Protein AF-0000000084673443 (afdb_homodimer)

InterPro domains:
  IPR001129 Membrane-associated, eicosanoid/glutathione metabolism (MAPEG) protein [PF01124] (4-128)
  IPR023352 Membrane associated eicosanoid/glutathione metabolism-like domain superfamily [G3DSA:1.20.120.550] (2-129)
  IPR023352 Membrane associated eicosanoid/glutathione metabolism-like domain superfamily [SSF161084] (4-125)

Secondary structure (DSSP, 8-state):
--HHHHHHHHHHHHHHHTHHHHHHHHHHHTTS---TTSHHHHHTT--HHHHHHHHHHHHHHHHHHHHHHHHHHHHHTT--SHHHHHHHHHHHHHHHHHHHHHHTT-HHHHHHHHHHHHHHHHHHHHHHHH-/--HHHHHHHHHHHHHHHTHHHHHHHHHHHTTS---TTSHHHHHTT--HHHHHHHHHHHHHHHHHHHHHHHHHHHHHTT--SHHHHHHHHHHHHHHHHHHHHHHTT-HHHHHHHHHHHHHHHHHHHHHHHH-

Sequence (262 aa):
MTLPLWCLFFSAVLIFLAKIPVAKAMATEGGGRYDNHHPRAQQARLTGFGARALAAHQNSFEAFPLFAAGVLVAHVTQSQGVLVDAAAVLFVIARVLYLLLYWTDLAWQRSLVWVVGLLCSLLLMLSPALAMTLPLWCLFFSAVLIFLAKIPVAKAMATEGGGRYDNHHPRAQQARLTGFGARALAAHQNSFEAFPLFAAGVLVAHVTQSQGVLVDAAAVLFVIARVLYLLLYWTDLAWQRSLVWVVGLLCSLLLMLSPALA

pLDDT: mean 97.46, std 2.35, range [79.19, 98.94]

Solvent-accessible surface area (backbone atoms only — not comparable to full-atom values): 13158 Å² total; per-residue (Å²): 131,56,68,42,56,50,38,51,53,50,49,57,52,46,40,59,58,39,40,50,59,27,54,53,35,39,17,58,75,50,75,70,38,66,52,81,90,45,49,66,66,52,57,71,66,44,54,73,60,29,35,34,25,42,51,44,27,54,47,39,65,64,50,43,53,53,37,49,48,6,50,50,45,16,57,77,65,67,39,76,55,68,67,50,43,49,32,32,51,47,27,47,52,25,51,54,50,28,46,53,25,40,58,69,65,36,40,69,65,25,52,50,31,50,49,52,29,51,51,25,21,51,48,27,48,43,33,54,66,72,104,107,54,67,42,56,50,37,49,49,50,49,59,52,45,36,59,59,39,40,50,61,26,52,53,34,40,17,57,73,51,76,69,37,67,54,67,81,46,50,65,64,52,56,71,66,42,54,74,61,28,35,34,24,40,50,46,27,55,47,39,64,64,49,42,54,53,38,46,50,6,49,50,44,16,55,76,63,65,39,76,54,68,67,48,42,50,31,34,51,48,26,47,53,25,51,55,50,29,45,54,25,39,58,68,67,39,63,71,65,25,53,52,31,48,50,51,28,52,50,25,21,50,48,27,53,43,31,59,79,74,102

Organism: Aquipseudomonas alcaligenes (strain ATCC 14909 / DSM 50342 / CCUG 1425 / JCM 20561 / NBRC 14159 / NCIMB 9945 / NCTC 10367 / 1577) (NCBI:txid1215092)

Foldseek 3Di:
DDLLVVLLVVLVVVLVVLCVVLQVQLCVQVVNDQDPVCNVVSLVPGDDLNVLSVVLSVVSVVLNVLQVLLSVLCVVLVQDDDLLNVLSVLLSVLSVVLSVCSNVVVPPVNVVSVVSNNVSSVCSNCSSVVD/DDLLVVLLVVLVVVLVVLCVVLQVQLCVQVVNDQDPVCNPVSLVPGDDLNVLSVVLSVVSVVLNVLQVLLSVLCVVLVQDDDLLNVLSVLLSVLSVVLSVCSNVVVPPVNVVSVVSNNVSSVCSNCSSVVD

Structure (mmCIF, N/CA/C/O backbone):
data_AF-0000000084673443-model_v1
#
loop_
_entity.id
_entity.type
_entity.pdbx_description
1 polymer 'MAPEG family protein'
#
loop_
_atom_site.group_PDB
_atom_site.id
_atom_site.type_symbol
_atom_site.label_atom_id
_atom_site.label_alt_id
_atom_site.label_comp_id
_atom_site.label_asym_id
_atom_site.label_entity_id
_atom_site.label_seq_id
_atom_site.pdbx_PDB_ins_code
_atom_site.Cartn_x
_atom_site.Cartn_y
_atom_site.Cartn_z
_atom_site.occupancy
_atom_site.B_iso_or_equiv
_atom_site.auth_seq_id
_atom_site.auth_comp_id
_atom_site.auth_asym_id
_atom_site.auth_atom_id
_atom_site.pdbx_PDB_model_num
ATOM 1 N N . MET A 1 1 ? -15.547 6.652 19.75 1 95 1 MET A N 1
ATOM 2 C CA . MET A 1 1 ? -14.773 6.676 18.516 1 95 1 MET A CA 1
ATOM 3 C C . MET A 1 1 ? -15.672 7.012 17.328 1 95 1 MET A C 1
ATOM 5 O O . MET A 1 1 ? -16.797 6.535 17.25 1 95 1 MET A O 1
ATOM 9 N N . THR A 1 2 ? -15.141 7.844 16.422 1 97.38 2 THR A N 1
ATOM 10 C CA . THR A 1 2 ? -15.898 8.195 15.219 1 97.38 2 THR A CA 1
ATOM 11 C C . THR A 1 2 ? -16.016 6.992 14.289 1 97.38 2 THR A C 1
ATOM 13 O O . THR A 1 2 ? -15.281 6.016 14.422 1 97.38 2 THR A O 1
ATOM 16 N N . LEU A 1 3 ? -16.953 7.027 13.383 1 98.38 3 LEU A N 1
ATOM 17 C CA . LEU A 1 3 ? -17.203 5.93 12.461 1 98.38 3 LEU A CA 1
ATOM 18 C C . LEU A 1 3 ? -15.945 5.609 11.641 1 98.38 3 LEU A C 1
ATOM 20 O O . LEU A 1 3 ? -15.555 4.445 11.531 1 98.38 3 LEU A O 1
ATOM 24 N N . PRO A 1 4 ? -15.258 6.574 11.07 1 98.81 4 PRO A N 1
ATOM 25 C CA . PRO A 1 4 ? -14.047 6.25 10.32 1 98.81 4 PRO A CA 1
ATOM 26 C C . PRO A 1 4 ? -12.984 5.566 11.172 1 98.81 4 PRO A C 1
ATOM 28 O O . PRO A 1 4 ? -12.281 4.672 10.695 1 98.81 4 PRO A O 1
ATOM 31 N N . LEU A 1 5 ? -12.875 5.91 12.406 1 98.69 5 LEU A N 1
ATOM 32 C CA . LEU A 1 5 ? -11.898 5.281 13.281 1 98.69 5 LEU A CA 1
ATOM 33 C C . LEU A 1 5 ? -12.289 3.838 13.586 1 98.69 5 LEU A C 1
ATOM 35 O O . LEU A 1 5 ? -11.422 2.967 13.703 1 98.69 5 LEU A O 1
ATOM 39 N N . TRP A 1 6 ? -13.539 3.582 13.773 1 98.75 6 TRP A N 1
ATOM 40 C CA . TRP A 1 6 ? -13.992 2.201 13.891 1 98.75 6 TRP A CA 1
ATOM 41 C C . TRP A 1 6 ? -13.656 1.407 12.633 1 98.75 6 TRP A C 1
ATOM 43 O O . TRP A 1 6 ? -13.227 0.254 12.711 1 98.75 6 TRP A O 1
ATOM 53 N N . CYS A 1 7 ? -13.875 1.977 11.453 1 98.94 7 CYS A N 1
ATOM 54 C CA . CYS A 1 7 ? -13.555 1.317 10.188 1 98.94 7 CYS A CA 1
ATOM 55 C C . CYS A 1 7 ? -12.062 1.018 10.094 1 98.94 7 CYS A C 1
ATOM 57 O O . CYS A 1 7 ? -11.664 -0.02 9.562 1 98.94 7 CYS A O 1
ATOM 59 N N . LEU A 1 8 ? -11.289 1.955 10.57 1 98.88 8 LEU A N 1
ATOM 60 C CA . LEU A 1 8 ? -9.852 1.732 10.633 1 98.88 8 LEU A CA 1
ATOM 61 C C . LEU A 1 8 ? -9.523 0.51 11.484 1 98.88 8 LEU A C 1
ATOM 63 O O . LEU A 1 8 ? -8.734 -0.346 11.07 1 98.88 8 LEU A O 1
ATOM 67 N N . PHE A 1 9 ? -10.156 0.414 12.664 1 98.81 9 PHE A N 1
ATOM 68 C CA . PHE A 1 9 ? -9.969 -0.716 13.562 1 98.81 9 PHE A CA 1
ATOM 69 C C . PHE A 1 9 ? -10.367 -2.021 12.891 1 98.81 9 PHE A C 1
ATOM 71 O O . PHE A 1 9 ? -9.609 -2.99 12.891 1 98.81 9 PHE A O 1
ATOM 78 N N . PHE A 1 10 ? -11.469 -2.078 12.266 1 98.69 10 PHE A N 1
ATOM 79 C CA . PHE A 1 10 ? -11.969 -3.299 11.648 1 98.69 10 PHE A CA 1
ATOM 80 C C . PHE A 1 10 ? -11.117 -3.689 10.445 1 98.69 10 PHE A C 1
ATOM 82 O O . PHE A 1 10 ? -10.93 -4.875 10.172 1 98.69 10 PHE A O 1
ATOM 89 N N . SER A 1 11 ? -10.672 -2.723 9.711 1 98.81 11 SER A N 1
ATOM 90 C CA . SER A 1 11 ? -9.789 -3.018 8.586 1 98.81 11 SER A CA 1
ATOM 91 C C . SER A 1 11 ? -8.5 -3.688 9.062 1 98.81 11 SER A C 1
ATOM 93 O O . SER A 1 11 ? -7.977 -4.578 8.391 1 98.81 11 SER A O 1
ATOM 95 N N . ALA A 1 12 ? -7.977 -3.262 10.219 1 98.75 12 ALA A N 1
ATOM 96 C CA . ALA A 1 12 ? -6.801 -3.91 10.797 1 98.75 12 ALA A CA 1
ATOM 97 C C . ALA A 1 12 ? -7.105 -5.359 11.172 1 98.75 12 ALA A C 1
ATOM 99 O O . ALA A 1 12 ? -6.312 -6.258 10.883 1 98.75 12 ALA A O 1
ATOM 100 N N . VAL A 1 13 ? -8.227 -5.562 11.789 1 98.75 13 VAL A N 1
ATOM 101 C CA . VAL A 1 13 ? -8.648 -6.902 12.188 1 98.75 13 VAL A CA 1
ATOM 102 C C . VAL A 1 13 ? -8.781 -7.789 10.953 1 98.75 13 VAL A C 1
ATOM 104 O O . VAL A 1 13 ? -8.398 -8.961 10.977 1 98.75 13 VAL A O 1
ATOM 107 N N . LEU A 1 14 ? -9.297 -7.215 9.852 1 98.62 14 LEU A N 1
ATOM 108 C CA . LEU A 1 14 ? -9.531 -7.953 8.609 1 98.62 14 LEU A CA 1
ATOM 109 C C . LEU A 1 14 ? -8.227 -8.508 8.055 1 98.62 14 LEU A C 1
ATOM 111 O O . LEU A 1 14 ? -8.211 -9.578 7.438 1 98.62 14 LEU A O 1
ATOM 115 N N . ILE A 1 15 ? -7.078 -7.785 8.227 1 98.5 15 ILE A N 1
ATOM 116 C CA . ILE A 1 15 ? -5.781 -8.281 7.77 1 98.5 15 ILE A CA 1
ATOM 117 C C . ILE A 1 15 ? -5.504 -9.648 8.391 1 98.5 15 ILE A C 1
ATOM 119 O O . ILE A 1 15 ? -5.098 -10.578 7.695 1 98.5 15 ILE A O 1
ATOM 123 N N . PHE A 1 16 ? -5.801 -9.781 9.672 1 98.06 16 PHE A N 1
ATOM 124 C CA . PHE A 1 16 ? -5.469 -11.008 10.398 1 98.06 16 PHE A CA 1
ATOM 125 C C . PHE A 1 16 ? -6.512 -12.086 10.141 1 98.06 16 PHE A C 1
ATOM 127 O O . PHE A 1 16 ? -6.191 -13.273 10.133 1 98.06 16 PHE A O 1
ATOM 134 N N . LEU A 1 17 ? -7.785 -11.688 9.914 1 98.31 17 LEU A N 1
ATOM 135 C CA . LEU A 1 17 ? -8.789 -12.664 9.492 1 98.31 17 LEU A CA 1
ATOM 136 C C . LEU A 1 17 ? -8.43 -13.258 8.133 1 98.31 17 LEU A C 1
ATOM 138 O O . LEU A 1 17 ? -8.68 -14.445 7.887 1 98.31 17 LEU A O 1
ATOM 142 N N . ALA A 1 18 ? -7.871 -12.438 7.266 1 98.62 18 ALA A N 1
ATOM 143 C CA . ALA A 1 18 ? -7.457 -12.883 5.938 1 98.62 18 ALA A CA 1
ATOM 144 C C . ALA A 1 18 ? -6.324 -13.906 6.035 1 98.62 18 ALA A C 1
ATOM 146 O O . ALA A 1 18 ? -6.043 -14.617 5.07 1 98.62 18 ALA A O 1
ATOM 147 N N . LYS A 1 19 ? -5.668 -13.977 7.18 1 98.12 19 LYS A N 1
ATOM 148 C CA . LYS A 1 19 ? -4.574 -14.922 7.395 1 98.12 19 LYS A CA 1
ATOM 149 C C . LYS A 1 19 ? -5.109 -16.328 7.672 1 98.12 19 LYS A C 1
ATOM 151 O O . LYS A 1 19 ? -4.406 -17.312 7.465 1 98.12 19 LYS A O 1
ATOM 156 N N . ILE A 1 20 ? -6.289 -16.484 8.086 1 98 20 ILE A N 1
ATOM 157 C CA . ILE A 1 20 ? -6.863 -17.75 8.523 1 98 20 ILE A CA 1
ATOM 158 C C . ILE A 1 20 ? -6.871 -18.75 7.359 1 98 20 ILE A C 1
ATOM 160 O O . ILE A 1 20 ? -6.336 -19.859 7.473 1 98 20 ILE A O 1
ATOM 164 N N . PRO A 1 21 ? -7.402 -18.375 6.16 1 98.25 21 PRO A N 1
ATOM 165 C CA . PRO A 1 21 ? -7.352 -19.328 5.055 1 98.25 21 PRO A CA 1
ATOM 166 C C . PRO A 1 21 ? -5.922 -19.672 4.637 1 98.25 21 PRO A C 1
ATOM 168 O O . PRO A 1 21 ? -5.66 -20.781 4.164 1 98.25 21 PRO A O 1
ATOM 171 N N . VAL A 1 22 ? -4.996 -18.766 4.773 1 98.19 22 VAL A N 1
ATOM 172 C CA . VAL A 1 22 ? -3.598 -19.031 4.465 1 98.19 22 VAL A CA 1
ATOM 173 C C . VAL A 1 22 ? -3.072 -20.141 5.391 1 98.19 22 VAL A C 1
ATOM 175 O O . VAL A 1 22 ? -2.451 -21.094 4.934 1 98.19 22 VAL A O 1
ATOM 178 N N . ALA A 1 23 ? -3.326 -19.969 6.668 1 97.38 23 ALA A N 1
ATOM 179 C CA . ALA A 1 23 ? -2.871 -20.953 7.656 1 97.38 23 ALA A CA 1
ATOM 180 C C . ALA A 1 23 ? -3.469 -22.328 7.379 1 97.38 23 ALA A C 1
ATOM 182 O O . ALA A 1 23 ? -2.777 -23.344 7.488 1 97.38 23 ALA A O 1
ATOM 183 N N . LYS A 1 24 ? -4.688 -22.375 7.051 1 97.31 24 LYS A N 1
ATOM 184 C CA . LYS A 1 24 ? -5.336 -23.641 6.723 1 97.31 24 LYS A CA 1
ATOM 185 C C . LYS A 1 24 ? -4.699 -24.281 5.492 1 97.31 24 LYS A C 1
ATOM 187 O O . LYS A 1 24 ? -4.469 -25.484 5.465 1 97.31 24 LYS A O 1
ATOM 192 N N . ALA A 1 25 ? -4.441 -23.453 4.488 1 97.56 25 ALA A N 1
ATOM 193 C CA . ALA A 1 25 ? -3.797 -23.938 3.275 1 97.56 25 ALA A CA 1
ATOM 194 C C . ALA A 1 25 ? -2.393 -24.453 3.57 1 97.56 25 ALA A C 1
ATOM 196 O O . ALA A 1 25 ? -1.952 -25.453 2.984 1 97.56 25 ALA A O 1
ATOM 197 N N . MET A 1 26 ? -1.686 -23.766 4.449 1 97.19 26 MET A N 1
ATOM 198 C CA . MET A 1 26 ? -0.35 -24.203 4.848 1 97.19 26 MET A CA 1
ATOM 199 C C . MET A 1 26 ? -0.405 -25.578 5.531 1 97.19 26 MET A C 1
ATOM 201 O O . MET A 1 26 ? 0.406 -26.453 5.234 1 97.19 26 MET A O 1
ATOM 205 N N . ALA A 1 27 ? -1.299 -25.719 6.414 1 96.62 27 ALA A N 1
ATOM 206 C CA . ALA A 1 27 ? -1.458 -27.016 7.086 1 96.62 27 ALA A CA 1
ATOM 207 C C . ALA A 1 27 ? -1.757 -28.125 6.082 1 96.62 27 ALA A C 1
ATOM 209 O O . ALA A 1 27 ? -1.198 -29.219 6.176 1 96.62 27 ALA A O 1
ATOM 210 N N . THR A 1 28 ? -2.637 -27.859 5.164 1 95.94 28 THR A N 1
ATOM 211 C CA . THR A 1 28 ? -2.984 -28.844 4.141 1 95.94 28 THR A CA 1
ATOM 212 C C . THR A 1 28 ? -1.772 -29.172 3.275 1 95.94 28 THR A C 1
ATOM 214 O O . THR A 1 28 ? -1.501 -30.344 3.004 1 95.94 28 THR A O 1
ATOM 217 N N . GLU A 1 29 ? -1.023 -28.156 2.812 1 94.5 29 GLU A N 1
ATOM 218 C CA . GLU A 1 29 ? 0.177 -28.328 2 1 94.5 29 GLU A CA 1
ATOM 219 C C . GLU A 1 29 ? 1.223 -29.156 2.73 1 94.5 29 GLU A C 1
ATOM 221 O O . GLU A 1 29 ? 1.925 -29.969 2.111 1 94.5 29 GLU A O 1
ATOM 226 N N . GLY A 1 30 ? 1.352 -29.047 4.02 1 93.25 30 GLY A N 1
ATOM 227 C CA . GLY A 1 30 ? 2.336 -29.75 4.824 1 93.25 30 GLY A CA 1
ATOM 228 C C . GLY A 1 30 ? 1.864 -31.125 5.281 1 93.25 30 GLY A C 1
ATOM 229 O O . GLY A 1 30 ? 2.455 -31.719 6.184 1 93.25 30 GLY A O 1
ATOM 230 N N . GLY A 1 31 ? 0.815 -31.594 4.738 1 94.12 31 GLY A N 1
ATOM 231 C CA . GLY A 1 31 ? 0.311 -32.875 5.16 1 94.12 31 GLY A CA 1
ATOM 232 C C . GLY A 1 31 ? -0.311 -32.875 6.543 1 94.12 31 GLY A C 1
ATOM 233 O O . GLY A 1 31 ? -0.124 -33.812 7.324 1 94.12 31 GLY A O 1
ATOM 234 N N . GLY A 1 32 ? -0.908 -31.719 6.746 1 91.5 32 GLY A N 1
ATOM 235 C CA . GLY A 1 32 ? -1.567 -31.594 8.031 1 91.5 32 GLY A CA 1
ATOM 236 C C . GLY A 1 32 ? -0.724 -30.859 9.062 1 91.5 32 GLY A C 1
ATOM 237 O O . GLY A 1 32 ? -1.121 -30.734 10.227 1 91.5 32 GLY A O 1
ATOM 238 N N . ARG A 1 33 ? 0.563 -30.516 8.641 1 92.38 33 ARG A N 1
ATOM 239 C CA . ARG A 1 33 ? 1.451 -29.875 9.602 1 92.38 33 ARG A CA 1
ATOM 240 C C . ARG A 1 33 ? 1.824 -28.469 9.148 1 92.38 33 ARG A C 1
ATOM 242 O O . ARG A 1 33 ? 2.209 -28.266 7.996 1 92.38 33 ARG A O 1
ATOM 249 N N . TYR A 1 34 ? 1.573 -27.609 9.992 1 92.94 34 TYR A N 1
ATOM 250 C CA . TYR A 1 34 ? 2.117 -26.266 9.836 1 92.94 34 TYR A CA 1
ATOM 251 C C . TYR A 1 34 ? 3.592 -26.219 10.219 1 92.94 34 TYR A C 1
ATOM 253 O O . TYR A 1 34 ? 3.965 -26.609 11.328 1 92.94 34 TYR A O 1
ATOM 261 N N . ASP A 1 35 ? 4.438 -25.891 9.352 1 93.44 35 ASP A N 1
ATOM 262 C CA . ASP A 1 35 ? 5.867 -25.797 9.625 1 93.44 35 ASP A CA 1
ATOM 263 C C . ASP A 1 35 ? 6.219 -24.453 10.273 1 93.44 35 ASP A C 1
ATOM 265 O O . ASP A 1 35 ? 6.641 -23.531 9.594 1 93.44 35 ASP A O 1
ATOM 269 N N . ASN A 1 36 ? 6.141 -24.391 11.523 1 93.44 36 ASN A N 1
ATOM 270 C CA . ASN A 1 36 ? 6.363 -23.156 12.266 1 93.44 36 ASN A CA 1
ATOM 271 C C . ASN A 1 36 ? 7.828 -22.719 12.227 1 93.44 36 ASN A C 1
ATOM 273 O O . ASN A 1 36 ? 8.156 -21.578 12.547 1 93.44 36 ASN A O 1
ATOM 277 N N . HIS A 1 37 ? 8.727 -23.609 11.891 1 95.06 37 HIS A N 1
ATOM 278 C CA . HIS A 1 37 ? 10.148 -23.281 11.812 1 95.06 37 HIS A CA 1
ATOM 279 C C . HIS A 1 37 ? 10.461 -22.5 10.547 1 95.06 37 HIS A C 1
ATOM 281 O O . HIS A 1 37 ? 11.383 -21.672 10.531 1 95.06 37 HIS A O 1
ATOM 287 N N . HIS A 1 38 ? 9.727 -22.891 9.508 1 95.38 38 HIS A N 1
ATOM 288 C CA . HIS A 1 38 ? 9.977 -22.219 8.242 1 95.38 38 HIS A CA 1
ATOM 289 C C . HIS A 1 38 ? 8.68 -21.812 7.559 1 95.38 38 HIS A C 1
ATOM 291 O O . HIS A 1 38 ? 8.398 -22.234 6.438 1 95.38 38 HIS A O 1
ATOM 297 N N . PRO A 1 39 ? 7.898 -21.016 8.141 1 95.5 39 PRO A N 1
ATOM 298 C CA . PRO A 1 39 ? 6.562 -20.688 7.633 1 95.5 39 PRO A CA 1
ATOM 299 C C . PRO A 1 39 ? 6.602 -20 6.266 1 95.5 39 PRO A C 1
ATOM 301 O O . PRO A 1 39 ? 5.746 -20.266 5.418 1 95.5 39 PRO A O 1
ATOM 304 N N . ARG A 1 40 ? 7.57 -19.156 6.051 1 95.62 40 ARG A N 1
ATOM 305 C CA . ARG A 1 40 ? 7.641 -18.453 4.773 1 95.62 40 ARG A CA 1
ATOM 306 C C . ARG A 1 40 ? 7.992 -19.406 3.641 1 95.62 40 ARG A C 1
ATOM 308 O O . ARG A 1 40 ? 7.496 -19.266 2.521 1 95.62 40 ARG A O 1
ATOM 315 N N . ALA A 1 41 ? 8.906 -20.297 3.928 1 95.38 41 ALA A N 1
ATOM 316 C CA . ALA A 1 41 ? 9.219 -21.312 2.928 1 95.38 41 ALA A CA 1
ATOM 317 C C . ALA A 1 41 ? 7.984 -22.141 2.574 1 95.38 41 ALA A C 1
ATOM 319 O O . ALA A 1 41 ? 7.762 -22.469 1.406 1 95.38 41 ALA A O 1
ATOM 320 N N . GLN A 1 42 ? 7.238 -22.484 3.568 1 96.25 42 GLN A N 1
ATOM 321 C CA . GLN A 1 42 ? 6 -23.219 3.334 1 96.25 42 GLN A CA 1
ATOM 322 C C . GLN A 1 42 ? 5.008 -22.391 2.533 1 96.25 42 GLN A C 1
ATOM 324 O O . GLN A 1 42 ? 4.332 -22.906 1.641 1 96.25 42 GLN A O 1
ATOM 329 N N . GLN A 1 43 ? 4.828 -21.125 2.82 1 96.19 43 GLN A N 1
ATOM 330 C CA . GLN A 1 43 ? 3.949 -20.234 2.084 1 96.19 43 GLN A CA 1
ATOM 331 C C . GLN A 1 43 ? 4.336 -20.172 0.608 1 96.19 43 GLN A C 1
ATOM 333 O O . GLN A 1 43 ? 3.465 -20.125 -0.264 1 96.19 43 GLN A O 1
ATOM 338 N N . ALA A 1 44 ? 5.617 -20.219 0.362 1 94.81 44 ALA A N 1
ATOM 339 C CA . ALA A 1 44 ? 6.117 -20.078 -1.004 1 94.81 44 ALA A CA 1
ATOM 340 C C . ALA A 1 44 ? 5.715 -21.281 -1.856 1 94.81 44 ALA A C 1
ATOM 342 O O . ALA A 1 44 ? 5.766 -21.219 -3.088 1 94.81 44 ALA A O 1
ATOM 343 N N . ARG A 1 45 ? 5.305 -22.359 -1.251 1 95.56 45 ARG A N 1
ATOM 344 C CA . ARG A 1 45 ? 4.961 -23.578 -1.972 1 95.56 45 ARG A CA 1
ATOM 345 C C . ARG A 1 45 ? 3.459 -23.656 -2.217 1 95.56 45 ARG A C 1
ATOM 347 O O . ARG A 1 45 ? 2.982 -24.594 -2.863 1 95.56 45 ARG A O 1
ATOM 354 N N . LEU A 1 46 ? 2.709 -22.812 -1.69 1 96.88 46 LEU A N 1
ATOM 355 C CA . LEU A 1 46 ? 1.259 -22.859 -1.841 1 96.88 46 LEU A CA 1
ATOM 356 C C . LEU A 1 46 ? 0.857 -22.625 -3.295 1 96.88 46 LEU A C 1
ATOM 358 O O . LEU A 1 46 ? 1.464 -21.812 -3.99 1 96.88 46 LEU A O 1
ATOM 362 N N . THR A 1 47 ? -0.125 -23.359 -3.789 1 95.31 47 THR A N 1
ATOM 363 C CA . THR A 1 47 ? -0.693 -23.219 -5.125 1 95.31 47 THR A CA 1
ATOM 364 C C . THR A 1 47 ? -2.215 -23.141 -5.059 1 95.31 47 THR A C 1
ATOM 366 O O . THR A 1 47 ? -2.801 -23.234 -3.979 1 95.31 47 THR A O 1
ATOM 369 N N . GLY A 1 48 ? -2.811 -22.844 -6.207 1 95.69 48 GLY A N 1
ATOM 370 C CA . GLY A 1 48 ? -4.266 -22.812 -6.242 1 95.69 48 GLY A CA 1
ATOM 371 C C . GLY A 1 48 ? -4.871 -21.875 -5.215 1 95.69 48 GLY A C 1
ATOM 372 O O . GLY A 1 48 ? -4.477 -20.719 -5.121 1 95.69 48 GLY A O 1
ATOM 373 N N . PHE A 1 49 ? -5.816 -22.422 -4.391 1 97.31 49 PHE A N 1
ATOM 374 C CA . PHE A 1 49 ? -6.523 -21.641 -3.387 1 97.31 49 PHE A CA 1
ATOM 375 C C . PHE A 1 49 ? -5.547 -21.031 -2.387 1 97.31 49 PHE A C 1
ATOM 377 O O . PHE A 1 49 ? -5.695 -19.875 -1.987 1 97.31 49 PHE A O 1
ATOM 384 N N . GLY A 1 50 ? -4.559 -21.828 -1.95 1 97.94 50 GLY A N 1
ATOM 385 C CA . GLY A 1 50 ? -3.584 -21.328 -0.99 1 97.94 50 GLY A CA 1
ATOM 386 C C . GLY A 1 50 ? -2.812 -20.125 -1.488 1 97.94 50 GLY A C 1
ATOM 387 O O . GLY A 1 50 ? -2.6 -19.172 -0.743 1 97.94 50 GLY A O 1
ATOM 388 N N . ALA A 1 51 ? -2.373 -20.188 -2.717 1 97.44 51 ALA A N 1
ATOM 389 C CA . ALA A 1 51 ? -1.659 -19.062 -3.316 1 97.44 51 ALA A CA 1
ATOM 390 C C . ALA A 1 51 ? -2.547 -17.812 -3.381 1 97.44 51 ALA A C 1
ATOM 392 O O . ALA A 1 51 ? -2.086 -16.703 -3.127 1 97.44 51 ALA A O 1
ATOM 393 N N . ARG A 1 52 ? -3.789 -18.031 -3.746 1 98 52 ARG A N 1
ATOM 394 C CA . ARG A 1 52 ? -4.719 -16.906 -3.816 1 98 52 ARG A CA 1
ATOM 395 C C . ARG A 1 52 ? -4.973 -16.328 -2.434 1 98 52 ARG A C 1
ATOM 397 O O . ARG A 1 52 ? -5.051 -15.102 -2.277 1 98 52 ARG A O 1
ATOM 404 N N . ALA A 1 53 ? -5.148 -17.188 -1.476 1 98.56 53 ALA A N 1
ATOM 405 C CA . ALA A 1 53 ? -5.344 -16.734 -0.102 1 98.56 53 ALA A CA 1
ATOM 406 C C . ALA A 1 53 ? -4.152 -15.906 0.381 1 98.56 53 ALA A C 1
ATOM 408 O O . ALA A 1 53 ? -4.328 -14.867 1.016 1 98.56 53 ALA A O 1
ATOM 409 N N . LEU A 1 54 ? -2.973 -16.391 0.081 1 98.31 54 LEU A N 1
ATOM 410 C CA . LEU A 1 54 ? -1.764 -15.68 0.471 1 98.31 54 LEU A CA 1
ATOM 411 C C . LEU A 1 54 ? -1.697 -14.312 -0.208 1 98.31 54 LEU A C 1
ATOM 413 O O . LEU A 1 54 ? -1.396 -13.305 0.439 1 98.31 54 LEU A O 1
ATOM 417 N N . ALA A 1 55 ? -1.986 -14.273 -1.449 1 98 55 ALA A N 1
ATOM 418 C CA . ALA A 1 55 ? -1.973 -13.023 -2.207 1 98 55 ALA A CA 1
ATOM 419 C C . ALA A 1 55 ? -2.953 -12.016 -1.619 1 98 55 ALA A C 1
ATOM 421 O O . ALA A 1 55 ? -2.627 -10.836 -1.476 1 98 55 ALA A O 1
ATOM 422 N N . ALA A 1 56 ? -4.105 -12.477 -1.337 1 98.5 56 ALA A N 1
ATOM 423 C CA . ALA A 1 56 ? -5.129 -11.609 -0.755 1 98.5 56 ALA A CA 1
ATOM 424 C C . ALA A 1 56 ? -4.676 -11.055 0.593 1 98.5 56 ALA A C 1
ATOM 426 O O . ALA A 1 56 ? -4.875 -9.875 0.883 1 98.5 56 ALA A O 1
ATOM 427 N N . HIS A 1 57 ? -4.105 -11.883 1.389 1 98.5 57 HIS A N 1
ATOM 428 C CA . HIS A 1 57 ? -3.586 -11.469 2.686 1 98.5 57 HIS A CA 1
ATOM 429 C C . HIS A 1 57 ? -2.5 -10.406 2.529 1 98.5 57 HIS A C 1
ATOM 431 O O . HIS A 1 57 ? -2.525 -9.383 3.211 1 98.5 57 HIS A O 1
ATOM 437 N N . GLN A 1 58 ? -1.577 -10.68 1.668 1 97.69 58 GLN A N 1
ATOM 438 C CA . GLN A 1 58 ? -0.491 -9.734 1.43 1 97.69 58 GLN A CA 1
ATOM 439 C C . GLN A 1 58 ? -1.026 -8.391 0.938 1 97.69 58 GLN A C 1
ATOM 441 O O . GLN A 1 58 ? -0.544 -7.336 1.352 1 97.69 58 GLN A O 1
ATOM 446 N N . ASN A 1 59 ? -2.021 -8.453 0.073 1 98.25 59 ASN A N 1
ATOM 447 C CA . ASN A 1 59 ? -2.635 -7.227 -0.433 1 98.25 59 ASN A CA 1
ATOM 448 C C . ASN A 1 59 ? -3.266 -6.41 0.691 1 98.25 59 ASN A C 1
ATOM 450 O O . ASN A 1 59 ? -3.301 -5.18 0.626 1 98.25 59 ASN A O 1
ATOM 454 N N . SER A 1 60 ? -3.766 -7.066 1.702 1 98.62 60 SER A N 1
ATOM 455 C CA . SER A 1 60 ? -4.363 -6.367 2.834 1 98.62 60 SER A CA 1
ATOM 456 C C . SER A 1 60 ? -3.34 -5.488 3.543 1 98.62 60 SER A C 1
ATOM 458 O O . SER A 1 60 ? -3.668 -4.395 4.008 1 98.62 60 SER A O 1
ATOM 460 N N . PHE A 1 61 ? -2.105 -5.953 3.645 1 98.19 61 PHE A N 1
ATOM 461 C CA . PHE A 1 61 ? -1.048 -5.148 4.246 1 98.19 61 PHE A CA 1
ATOM 462 C C . PHE A 1 61 ? -0.694 -3.967 3.348 1 98.19 61 PHE A C 1
ATOM 464 O O . PHE A 1 61 ? -0.286 -2.91 3.836 1 98.19 61 PHE A O 1
ATOM 471 N N . GLU A 1 62 ? -0.825 -4.117 2.062 1 98.12 62 GLU A N 1
ATOM 472 C CA . GLU A 1 62 ? -0.521 -3.057 1.107 1 98.12 62 GLU A CA 1
ATOM 473 C C . GLU A 1 62 ? -1.575 -1.955 1.151 1 98.12 62 GLU A C 1
ATOM 475 O O . GLU A 1 62 ? -1.247 -0.771 1.062 1 98.12 62 GLU A O 1
ATOM 480 N N . ALA A 1 63 ? -2.803 -2.359 1.296 1 98.56 63 ALA A N 1
ATOM 481 C CA . ALA A 1 63 ? -3.932 -1.435 1.225 1 98.56 63 ALA A CA 1
ATOM 482 C C . ALA A 1 63 ? -4.082 -0.653 2.525 1 98.56 63 ALA A C 1
ATOM 484 O O . ALA A 1 63 ? -4.516 0.502 2.518 1 98.56 63 ALA A O 1
ATOM 485 N N . PHE A 1 64 ? -3.713 -1.182 3.613 1 98.81 64 PHE A N 1
ATOM 486 C CA . PHE A 1 64 ? -4.051 -0.673 4.938 1 98.81 64 PHE A CA 1
ATOM 487 C C . PHE A 1 64 ? -3.367 0.666 5.195 1 98.81 64 PHE A C 1
ATOM 489 O O . PHE A 1 64 ? -4 1.611 5.668 1 98.81 64 PHE A O 1
ATOM 496 N N . PRO A 1 65 ? -2.045 0.784 4.91 1 98.69 65 PRO A N 1
ATOM 497 C CA . PRO A 1 65 ? -1.398 2.061 5.223 1 98.69 65 PRO A CA 1
ATOM 498 C C . PRO A 1 65 ? -2.025 3.238 4.477 1 98.69 65 PRO A C 1
ATOM 500 O O . PRO A 1 65 ? -2.098 4.344 5.016 1 98.69 65 PRO A O 1
ATOM 503 N N . LEU A 1 66 ? -2.434 3.018 3.242 1 98.81 66 LEU A N 1
ATOM 504 C CA . LEU A 1 66 ? -3.084 4.086 2.49 1 98.81 66 LEU A CA 1
AT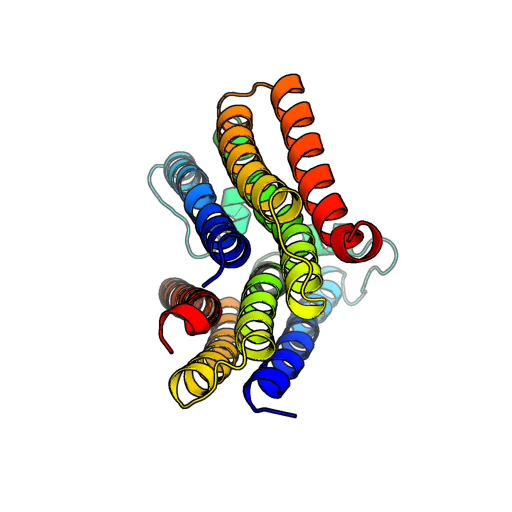OM 505 C C . LEU A 1 66 ? -4.398 4.492 3.148 1 98.81 66 LEU A C 1
ATOM 507 O O . LEU A 1 66 ? -4.676 5.684 3.301 1 98.81 66 LEU A O 1
ATOM 511 N N . PHE A 1 67 ? -5.16 3.455 3.484 1 98.94 67 PHE A N 1
ATOM 512 C CA . PHE A 1 67 ? -6.434 3.709 4.145 1 98.94 67 PHE A CA 1
ATOM 513 C C . PHE A 1 67 ? -6.223 4.406 5.48 1 98.94 67 PHE A C 1
ATOM 515 O O . PHE A 1 67 ? -6.914 5.379 5.797 1 98.94 67 PHE A O 1
ATOM 522 N N . ALA A 1 68 ? -5.27 3.934 6.273 1 98.88 68 ALA A N 1
ATOM 523 C CA . ALA A 1 68 ? -4.961 4.508 7.582 1 98.88 68 ALA A CA 1
ATOM 524 C C . ALA A 1 68 ? -4.547 5.973 7.453 1 98.88 68 ALA A C 1
ATOM 526 O O . ALA A 1 68 ? -5.02 6.824 8.211 1 98.88 68 ALA A O 1
ATOM 527 N N . ALA A 1 69 ? -3.695 6.215 6.504 1 98.88 69 ALA A N 1
ATOM 528 C CA . ALA A 1 69 ? -3.283 7.598 6.27 1 98.88 69 ALA A CA 1
ATOM 529 C C . ALA A 1 69 ? -4.484 8.477 5.93 1 98.88 69 ALA A C 1
ATOM 531 O O . ALA A 1 69 ? -4.605 9.594 6.438 1 98.88 69 ALA A O 1
ATOM 532 N N . GLY A 1 70 ? -5.383 7.961 5.066 1 98.81 70 GLY A N 1
ATOM 533 C CA . GLY A 1 70 ? -6.57 8.719 4.703 1 98.81 70 GLY A CA 1
ATOM 534 C C . GLY A 1 70 ? -7.465 9.031 5.887 1 98.81 70 GLY A C 1
ATOM 535 O O . GLY A 1 70 ? -7.883 10.172 6.074 1 98.81 70 GLY A O 1
ATOM 536 N N . VAL A 1 71 ? -7.738 8.055 6.688 1 98.81 71 VAL A N 1
ATOM 537 C CA . VAL A 1 71 ? -8.594 8.227 7.859 1 98.81 71 VAL A CA 1
ATOM 538 C C . VAL A 1 71 ? -7.961 9.227 8.82 1 98.81 71 VAL A C 1
ATOM 540 O O . VAL A 1 71 ? -8.648 10.102 9.352 1 98.81 71 VAL A O 1
ATOM 543 N N . LEU A 1 72 ? -6.688 9.125 9.039 1 98.69 72 LEU A N 1
ATOM 544 C CA . LEU A 1 72 ? -6.012 9.992 10.008 1 98.69 72 LEU A CA 1
ATOM 545 C C . LEU A 1 72 ? -5.906 11.414 9.477 1 98.69 72 LEU A C 1
ATOM 547 O O . LEU A 1 72 ? -6.016 12.375 10.242 1 98.69 72 LEU A O 1
ATOM 551 N N . VAL A 1 73 ? -5.695 11.57 8.18 1 98.62 73 VAL A N 1
ATOM 552 C CA . VAL A 1 73 ? -5.723 12.906 7.586 1 98.62 73 VAL A CA 1
ATOM 553 C C . VAL A 1 73 ? -7.078 13.562 7.848 1 98.62 73 VAL A C 1
ATOM 555 O O . VAL A 1 73 ? -7.145 14.703 8.305 1 98.62 73 VAL A O 1
ATOM 558 N N . ALA A 1 74 ? -8.133 12.828 7.547 1 98.44 74 ALA A N 1
ATOM 559 C CA . ALA A 1 74 ? -9.469 13.359 7.793 1 98.44 74 ALA A CA 1
ATOM 560 C C . ALA A 1 74 ? -9.648 13.727 9.266 1 98.44 74 ALA A C 1
ATOM 562 O O . ALA A 1 74 ? -10.211 14.773 9.586 1 98.44 74 ALA A O 1
ATOM 563 N N . HIS A 1 75 ? -9.141 12.906 10.117 1 97.75 75 HIS A N 1
ATOM 564 C CA . HIS A 1 75 ? -9.312 13.102 11.555 1 97.75 75 HIS A CA 1
ATOM 565 C C . HIS A 1 75 ? -8.547 14.32 12.039 1 97.75 75 HIS A C 1
ATOM 567 O O . HIS A 1 75 ? -9.117 15.195 12.711 1 97.75 75 HIS A O 1
ATOM 573 N N . VAL A 1 76 ? -7.305 14.477 11.688 1 96.44 76 VAL A N 1
ATOM 574 C CA . VAL A 1 76 ? -6.453 15.508 12.266 1 96.44 76 VAL A CA 1
ATOM 575 C C . VAL A 1 76 ? -6.777 16.859 11.625 1 96.44 76 VAL A C 1
ATOM 577 O O . VAL A 1 76 ? -6.43 17.906 12.172 1 96.44 76 VAL A O 1
ATOM 580 N N . THR A 1 77 ? -7.359 16.828 10.508 1 97.12 77 THR A N 1
ATOM 581 C CA . THR A 1 77 ? -7.773 18.062 9.875 1 97.12 77 THR A CA 1
ATOM 582 C C . THR A 1 77 ? -9.227 18.391 10.211 1 97.12 77 THR A C 1
ATOM 584 O O . THR A 1 77 ? -9.789 19.359 9.703 1 97.12 77 THR A O 1
ATOM 587 N N . GLN A 1 78 ? -9.922 17.484 10.914 1 96.38 78 GLN A N 1
ATOM 588 C CA . GLN A 1 78 ? -11.297 17.656 11.375 1 96.38 78 GLN A CA 1
ATOM 589 C C . GLN A 1 78 ? -12.266 17.703 10.195 1 96.38 78 GLN A C 1
ATOM 591 O O . GLN A 1 78 ? -13.227 18.484 10.203 1 96.38 78 GLN A O 1
ATOM 596 N N . SER A 1 79 ? -11.812 17.031 9.203 1 95.31 79 SER A N 1
ATOM 597 C CA . SER A 1 79 ? -12.719 16.828 8.086 1 95.31 79 SER A CA 1
ATOM 598 C C . SER A 1 79 ? -13.773 15.766 8.406 1 95.31 79 SER A C 1
ATOM 600 O O . SER A 1 79 ? -13.43 14.609 8.656 1 95.31 79 SER A O 1
ATOM 602 N N . GLN A 1 80 ? -15.031 16.141 8.578 1 91.56 80 GLN A N 1
ATOM 603 C CA . GLN A 1 80 ? -16.109 15.234 8.953 1 91.56 80 GLN A CA 1
ATOM 604 C C . GLN A 1 80 ? -17.297 15.375 8.016 1 91.56 80 GLN A C 1
ATOM 606 O O . GLN A 1 80 ? -17.344 16.297 7.195 1 91.56 80 GLN A O 1
ATOM 611 N N . GLY A 1 81 ? -18.188 14.328 8.102 1 94.69 81 GLY A N 1
ATOM 612 C CA . GLY A 1 81 ? -19.406 14.383 7.305 1 94.69 81 GLY A CA 1
ATOM 613 C C . GLY A 1 81 ? -19.688 13.094 6.555 1 94.69 81 GLY A C 1
ATOM 614 O O . GLY A 1 81 ? -19.016 12.086 6.777 1 94.69 81 GLY A O 1
ATOM 615 N N . VAL A 1 82 ? -20.656 13.195 5.727 1 96.25 82 VAL A N 1
ATOM 616 C CA . VAL A 1 82 ? -21.203 12.023 5.047 1 96.25 82 VAL A CA 1
ATOM 617 C C . VAL A 1 82 ? -20.156 11.438 4.105 1 96.25 82 VAL A C 1
ATOM 619 O O . VAL A 1 82 ? -20.016 10.211 4.004 1 96.25 82 VAL A O 1
ATOM 622 N N . LEU A 1 83 ? -19.422 12.297 3.451 1 97.19 83 LEU A N 1
ATOM 623 C CA . LEU A 1 83 ? -18.438 11.836 2.494 1 97.19 83 LEU A CA 1
ATOM 624 C C . LEU A 1 83 ? -17.359 10.992 3.186 1 97.19 83 LEU A C 1
ATOM 626 O O . LEU A 1 83 ? -17.031 9.898 2.715 1 97.19 83 LEU A O 1
ATOM 630 N N . VAL A 1 84 ? -16.812 11.5 4.25 1 98.44 84 VAL A N 1
ATOM 631 C CA . VAL A 1 84 ? -15.773 10.812 5.004 1 98.44 84 VAL A CA 1
ATOM 632 C C . VAL A 1 84 ? -16.312 9.5 5.566 1 98.44 84 VAL A C 1
ATOM 634 O O . VAL A 1 84 ? -15.688 8.453 5.438 1 98.44 84 VAL A O 1
ATOM 637 N N . ASP A 1 85 ? -17.5 9.555 6.141 1 98.75 85 ASP A N 1
ATOM 638 C CA . ASP A 1 85 ? -18.109 8.359 6.711 1 98.75 85 ASP A CA 1
ATOM 639 C C . ASP A 1 85 ? -18.375 7.312 5.633 1 98.75 85 ASP A C 1
ATOM 641 O O . ASP A 1 85 ? -18.078 6.133 5.816 1 98.75 85 ASP A O 1
ATOM 645 N N . ALA A 1 86 ? -18.953 7.734 4.555 1 98.75 86 ALA A N 1
ATOM 646 C CA . ALA A 1 86 ? -19.281 6.82 3.467 1 98.75 86 ALA A CA 1
ATOM 647 C C . ALA A 1 86 ? -18.031 6.184 2.879 1 98.75 86 ALA A C 1
ATOM 649 O O . ALA A 1 86 ? -18 4.984 2.602 1 98.75 86 ALA A O 1
ATOM 650 N N . ALA A 1 87 ? -17.016 6.984 2.631 1 98.88 87 ALA A N 1
ATOM 651 C CA . ALA A 1 87 ? -15.758 6.469 2.078 1 98.88 87 ALA A CA 1
ATOM 652 C C . ALA A 1 87 ? -15.148 5.422 3.004 1 98.88 87 ALA A C 1
ATOM 654 O O . ALA A 1 87 ? -14.648 4.391 2.541 1 98.88 87 ALA A O 1
ATOM 655 N N . ALA A 1 88 ? -15.141 5.652 4.301 1 98.94 88 ALA A N 1
ATOM 656 C CA . ALA A 1 88 ? -14.57 4.715 5.27 1 98.94 88 ALA A CA 1
ATOM 657 C C . ALA A 1 88 ? -15.328 3.395 5.27 1 98.94 88 ALA A C 1
ATOM 659 O O . ALA A 1 88 ? -14.727 2.32 5.238 1 98.94 88 ALA A O 1
ATOM 660 N N . VAL A 1 89 ? -16.625 3.479 5.297 1 98.94 89 VAL A N 1
ATOM 661 C CA . VAL A 1 89 ? -17.438 2.275 5.324 1 98.94 89 VAL A CA 1
ATOM 662 C C . VAL A 1 89 ? -17.281 1.507 4.016 1 98.94 89 VAL A C 1
ATOM 664 O O . VAL A 1 89 ? -17.141 0.281 4.02 1 98.94 89 VAL A O 1
ATOM 667 N N . LEU A 1 90 ? -17.344 2.256 2.924 1 98.94 90 LEU A N 1
ATOM 668 C CA . LEU A 1 90 ? -17.219 1.621 1.617 1 98.94 90 LEU A CA 1
ATOM 669 C C . LEU A 1 90 ? -15.875 0.918 1.479 1 98.94 90 LEU A C 1
ATOM 671 O O . LEU A 1 90 ? -15.781 -0.138 0.848 1 98.94 90 LEU A O 1
ATOM 675 N N . PHE A 1 91 ? -14.82 1.452 1.991 1 98.94 91 PHE A N 1
ATOM 676 C CA . PHE A 1 91 ? -13.523 0.789 1.969 1 98.94 91 PHE A CA 1
ATOM 677 C C . PHE A 1 91 ? -13.594 -0.571 2.652 1 98.94 91 PHE A C 1
ATOM 679 O O . PHE A 1 91 ? -13.117 -1.57 2.111 1 98.94 91 PHE A O 1
ATOM 686 N N . VAL A 1 92 ? -14.203 -0.607 3.855 1 98.94 92 VAL A N 1
ATOM 687 C CA . VAL A 1 92 ? -14.289 -1.854 4.609 1 98.94 92 VAL A CA 1
ATOM 688 C C . VAL A 1 92 ? -15.086 -2.885 3.816 1 98.94 92 VAL A C 1
ATOM 690 O O . VAL A 1 92 ? -14.68 -4.043 3.701 1 98.94 92 VAL A O 1
ATOM 693 N N . ILE A 1 93 ? -16.203 -2.447 3.242 1 98.94 93 ILE A N 1
ATOM 694 C CA . ILE A 1 93 ? -17.031 -3.336 2.432 1 98.94 93 ILE A CA 1
ATOM 695 C C . ILE A 1 93 ? -16.219 -3.846 1.24 1 98.94 93 ILE A C 1
ATOM 697 O O . ILE A 1 93 ? -16.234 -5.039 0.937 1 98.94 93 ILE A O 1
ATOM 701 N N . ALA A 1 94 ? -15.562 -2.953 0.58 1 98.94 94 ALA A N 1
ATOM 702 C CA . ALA A 1 94 ? -14.742 -3.32 -0.572 1 98.94 94 ALA A CA 1
ATOM 703 C C . ALA A 1 94 ? -13.664 -4.328 -0.182 1 98.94 94 ALA A C 1
ATOM 705 O O . ALA A 1 94 ? -13.383 -5.266 -0.934 1 98.94 94 ALA A O 1
ATOM 706 N N . ARG A 1 95 ? -13.055 -4.172 1.007 1 98.88 95 ARG A N 1
ATOM 707 C CA . ARG A 1 95 ? -12.008 -5.082 1.459 1 98.88 95 ARG A CA 1
ATOM 708 C C . ARG A 1 95 ? -12.57 -6.473 1.731 1 98.88 95 ARG A C 1
ATOM 710 O O . ARG A 1 95 ? -11.922 -7.477 1.431 1 98.88 95 ARG A O 1
ATOM 717 N N . VAL A 1 96 ? -13.688 -6.523 2.34 1 98.88 96 VAL A N 1
ATOM 718 C CA . VAL A 1 96 ? -14.32 -7.816 2.596 1 98.88 96 VAL A CA 1
ATOM 719 C C . VAL A 1 96 ? -14.633 -8.508 1.271 1 98.88 96 VAL A C 1
ATOM 721 O O . VAL A 1 96 ? -14.305 -9.688 1.088 1 98.88 96 VAL A O 1
ATOM 724 N N . LEU A 1 97 ? -15.266 -7.777 0.355 1 98.88 97 LEU A N 1
ATOM 725 C CA . LEU A 1 97 ? -15.594 -8.336 -0.955 1 98.88 97 LEU A CA 1
ATOM 726 C C . LEU A 1 97 ? -14.328 -8.758 -1.691 1 98.88 97 LEU A C 1
ATOM 728 O O . LEU A 1 97 ? -14.312 -9.797 -2.355 1 98.88 97 LEU A O 1
ATOM 732 N N . TYR A 1 98 ? -13.289 -7.988 -1.646 1 98.88 98 TYR A N 1
ATOM 733 C CA . TYR A 1 98 ? -12.016 -8.281 -2.285 1 98.88 98 TYR A CA 1
ATOM 734 C C . TYR A 1 98 ? -11.484 -9.641 -1.84 1 98.88 98 TYR A C 1
ATOM 736 O O . TYR A 1 98 ? -11.086 -10.461 -2.67 1 98.88 98 TYR A O 1
ATOM 744 N N . LEU A 1 99 ? -11.508 -9.891 -0.541 1 98.75 99 LEU A N 1
ATOM 745 C CA . LEU A 1 99 ? -11.031 -11.164 -0.014 1 98.75 99 LEU A CA 1
ATOM 746 C C . LEU A 1 99 ? -11.859 -12.32 -0.574 1 98.75 99 LEU A C 1
ATOM 748 O O . LEU A 1 99 ? -11.297 -13.305 -1.064 1 98.75 99 LEU A O 1
ATOM 752 N N . LEU A 1 100 ? -13.148 -12.219 -0.544 1 98.75 100 LEU A N 1
ATOM 753 C CA . LEU A 1 100 ? -14.039 -13.281 -1.01 1 98.75 100 LEU A CA 1
ATOM 754 C C . LEU A 1 100 ? -13.836 -13.539 -2.498 1 98.75 100 LEU A C 1
ATOM 756 O O . LEU A 1 100 ? -13.789 -14.695 -2.928 1 98.75 100 LEU A O 1
ATOM 760 N N . LEU A 1 101 ? -13.742 -12.461 -3.254 1 98.75 101 LEU A N 1
ATOM 761 C CA . LEU A 1 101 ? -13.578 -12.586 -4.699 1 98.75 101 LEU A CA 1
ATOM 762 C C . LEU A 1 101 ? -12.227 -13.203 -5.039 1 98.75 101 LEU A C 1
ATOM 764 O O . LEU A 1 101 ? -12.117 -13.977 -5.996 1 98.75 101 LEU A O 1
ATOM 768 N N . TYR A 1 102 ? -11.195 -12.836 -4.289 1 98.12 102 TYR A N 1
ATOM 769 C CA . TYR A 1 102 ? -9.891 -13.445 -4.48 1 98.12 102 TYR A CA 1
ATOM 770 C C . TYR A 1 102 ? -9.945 -14.945 -4.219 1 98.12 102 TYR A C 1
ATOM 772 O O . TYR A 1 102 ? -9.469 -15.742 -5.031 1 98.12 102 TYR A O 1
ATOM 780 N N . TRP A 1 103 ? -10.547 -15.328 -3.139 1 98.25 103 TRP A N 1
ATOM 781 C CA . TRP A 1 103 ? -10.617 -16.734 -2.723 1 98.25 103 TRP A CA 1
ATOM 782 C C . TRP A 1 103 ? -11.391 -17.562 -3.744 1 98.25 103 TRP A C 1
ATOM 784 O O . TRP A 1 103 ? -11.062 -18.719 -3.975 1 98.25 103 TRP A O 1
ATOM 794 N N . THR A 1 104 ? -12.344 -17.016 -4.398 1 98 104 THR A N 1
ATOM 795 C CA . THR A 1 104 ? -13.195 -17.766 -5.324 1 98 104 THR A CA 1
ATOM 796 C C . THR A 1 104 ? -12.734 -17.562 -6.766 1 98 104 THR A C 1
ATOM 798 O O . THR A 1 104 ? -13.414 -17.969 -7.703 1 98 104 THR A O 1
ATOM 801 N N . ASP A 1 105 ? -11.68 -16.812 -6.965 1 98.06 105 ASP A N 1
ATOM 802 C CA . ASP A 1 105 ? -11 -16.609 -8.25 1 98.06 105 ASP A CA 1
ATOM 803 C C . ASP A 1 105 ? -11.914 -15.914 -9.25 1 98.06 105 ASP A C 1
ATOM 805 O O . ASP A 1 105 ? -12.023 -16.344 -10.398 1 98.06 105 ASP A O 1
ATOM 809 N N . LEU A 1 106 ? -12.617 -14.914 -8.789 1 98.19 106 LEU A N 1
ATOM 810 C CA . LEU A 1 106 ? -13.328 -13.977 -9.641 1 98.19 106 LEU A CA 1
ATOM 811 C C . LEU A 1 106 ? -12.484 -12.734 -9.906 1 98.19 106 LEU A C 1
ATOM 813 O O . LEU A 1 106 ? -12.523 -11.773 -9.133 1 98.19 106 LEU A O 1
ATOM 817 N N . ALA A 1 107 ? -11.812 -12.766 -11.086 1 97.12 107 ALA A N 1
ATOM 818 C CA . ALA A 1 107 ? -10.648 -11.906 -11.312 1 97.12 107 ALA A CA 1
ATOM 819 C C . ALA A 1 107 ? -11.078 -10.477 -11.617 1 97.12 107 ALA A C 1
ATOM 821 O O . ALA A 1 107 ? -10.602 -9.531 -10.992 1 97.12 107 ALA A O 1
ATOM 822 N N . TRP A 1 108 ? -11.914 -10.266 -12.633 1 97 108 TRP A N 1
ATOM 823 C CA . TRP A 1 108 ? -12.227 -8.898 -13.031 1 97 108 TRP A CA 1
ATOM 824 C C . TRP A 1 108 ? -13.055 -8.195 -11.953 1 97 108 TRP A C 1
ATOM 826 O O . TRP A 1 108 ? -12.914 -6.988 -11.75 1 97 108 TRP A O 1
ATOM 836 N N . GLN A 1 109 ? -14 -8.883 -11.242 1 98.62 109 GLN A N 1
ATOM 837 C CA . GLN A 1 109 ? -14.742 -8.32 -10.117 1 98.62 109 GLN A CA 1
ATOM 838 C C . GLN A 1 109 ? -13.805 -7.898 -8.992 1 98.62 109 GLN A C 1
ATOM 840 O O . GLN A 1 109 ? -13.969 -6.824 -8.406 1 98.62 109 GLN A O 1
ATOM 845 N N . ARG A 1 110 ? -12.805 -8.766 -8.75 1 98.44 110 ARG A N 1
ATOM 846 C CA . ARG A 1 110 ? -11.789 -8.469 -7.746 1 98.44 110 ARG A CA 1
ATOM 847 C C . ARG A 1 110 ? -11.039 -7.184 -8.078 1 98.44 110 ARG A C 1
ATOM 849 O O . ARG A 1 110 ? -10.852 -6.324 -7.215 1 98.44 110 ARG A O 1
ATOM 856 N N . SER A 1 111 ? -10.68 -7.035 -9.32 1 97.94 111 SER A N 1
ATOM 857 C CA . SER A 1 111 ? -9.969 -5.84 -9.758 1 97.94 111 SER A CA 1
ATOM 858 C C . SER A 1 111 ? -10.82 -4.59 -9.562 1 97.94 111 SER A C 1
ATOM 860 O O . SER A 1 111 ? -10.32 -3.549 -9.133 1 97.94 111 SER A O 1
ATOM 862 N N . LEU A 1 112 ? -12.086 -4.699 -9.844 1 98.25 112 LEU A N 1
ATOM 863 C CA . LEU A 1 112 ? -13 -3.574 -9.688 1 98.25 112 LEU A CA 1
ATOM 864 C C . LEU A 1 112 ? -13.094 -3.143 -8.227 1 98.25 112 LEU A C 1
ATOM 866 O O . LEU A 1 112 ? -12.984 -1.953 -7.918 1 98.25 112 LEU A O 1
ATOM 870 N N . VAL A 1 113 ? -13.266 -4.023 -7.344 1 98.62 113 VAL A N 1
ATOM 871 C CA . VAL A 1 113 ? -13.438 -3.676 -5.938 1 98.62 113 VAL A CA 1
ATOM 872 C C . VAL A 1 113 ? -12.109 -3.16 -5.371 1 98.62 113 VAL A C 1
ATOM 874 O O . VAL A 1 113 ? -12.102 -2.307 -4.48 1 98.62 113 VAL A O 1
ATOM 877 N N . TRP A 1 114 ? -11 -3.752 -5.867 1 98.25 114 TRP A N 1
ATOM 878 C CA . TRP A 1 114 ? -9.695 -3.217 -5.508 1 98.25 114 TRP A CA 1
ATOM 879 C C . TRP A 1 114 ? -9.609 -1.728 -5.828 1 98.25 114 TRP A C 1
ATOM 881 O O . TRP A 1 114 ? -9.172 -0.932 -4.992 1 98.25 114 TRP A O 1
ATOM 891 N N . VAL A 1 115 ? -10.086 -1.303 -7.008 1 98.25 115 VAL A N 1
ATOM 892 C CA . VAL A 1 115 ? -10.055 0.093 -7.434 1 98.25 115 VAL A CA 1
ATOM 893 C C . VAL A 1 115 ? -10.961 0.926 -6.523 1 98.25 115 VAL A C 1
ATOM 895 O O . VAL A 1 115 ? -10.602 2.043 -6.141 1 98.25 115 VAL A O 1
ATOM 898 N N . VAL A 1 116 ? -12.102 0.408 -6.219 1 98.75 116 VAL A N 1
ATOM 899 C CA . VAL A 1 116 ? -13.016 1.102 -5.316 1 98.75 116 VAL A CA 1
ATOM 900 C C . VAL A 1 116 ? -12.32 1.373 -3.984 1 98.75 116 VAL A C 1
ATOM 902 O O . VAL A 1 116 ? -12.375 2.49 -3.465 1 98.75 116 VAL A O 1
ATOM 905 N N . GLY A 1 117 ? -11.695 0.381 -3.369 1 98.75 117 GLY A N 1
ATOM 906 C CA . GLY A 1 117 ? -10.969 0.567 -2.125 1 98.75 117 GLY A CA 1
ATOM 907 C C . GLY A 1 117 ? -9.883 1.626 -2.221 1 98.75 117 GLY A C 1
ATOM 908 O O . GLY A 1 117 ? -9.742 2.457 -1.322 1 98.75 117 GLY A O 1
ATOM 909 N N . LEU A 1 118 ? -9.141 1.563 -3.326 1 98.5 118 LEU A N 1
ATOM 910 C CA . LEU A 1 118 ? -8.094 2.553 -3.549 1 98.5 118 LEU A CA 1
ATOM 911 C C . LEU A 1 118 ? -8.68 3.963 -3.592 1 98.5 118 LEU A C 1
ATOM 913 O O . LEU A 1 118 ? -8.164 4.871 -2.936 1 98.5 118 LEU A O 1
ATOM 917 N N . LEU A 1 119 ? -9.711 4.164 -4.332 1 98.62 119 LEU A N 1
ATOM 918 C CA . LEU A 1 119 ? -10.32 5.48 -4.496 1 98.62 119 LEU A CA 1
ATOM 919 C C . LEU A 1 119 ? -10.859 5.996 -3.166 1 98.62 119 LEU A C 1
ATOM 921 O O . LEU A 1 119 ? -10.812 7.195 -2.893 1 98.62 119 LEU A O 1
ATOM 925 N N . CYS A 1 120 ? -11.445 5.117 -2.359 1 98.88 120 CYS A N 1
ATOM 926 C CA . CYS A 1 120 ? -11.906 5.516 -1.036 1 98.88 120 CYS A CA 1
ATOM 927 C C . CYS A 1 120 ? -10.75 6.059 -0.197 1 98.88 120 CYS A C 1
ATOM 929 O O . CYS A 1 120 ? -10.891 7.09 0.464 1 98.88 120 CYS A O 1
ATOM 931 N N . SER A 1 121 ? -9.609 5.379 -0.203 1 98.88 121 SER A N 1
ATOM 932 C CA . SER A 1 121 ? -8.445 5.82 0.557 1 98.88 121 SER A CA 1
ATOM 933 C C . SER A 1 121 ? -7.949 7.176 0.072 1 98.88 121 SER A C 1
ATOM 935 O O . SER A 1 121 ? -7.645 8.055 0.879 1 98.88 121 SER A O 1
ATOM 937 N N . LEU A 1 122 ? -7.914 7.34 -1.221 1 98.75 122 LEU A N 1
ATOM 938 C CA . LEU A 1 122 ? -7.445 8.602 -1.785 1 98.75 122 LEU A CA 1
ATOM 939 C C . LEU A 1 122 ? -8.422 9.734 -1.478 1 98.75 122 LEU A C 1
ATOM 941 O O . LEU A 1 122 ? -8.008 10.859 -1.2 1 98.75 122 LEU A O 1
ATOM 945 N N . LEU A 1 123 ? -9.68 9.453 -1.565 1 98.62 123 LEU A N 1
ATOM 946 C CA . LEU A 1 123 ? -10.703 10.445 -1.243 1 98.62 123 LEU A CA 1
ATOM 947 C C . LEU A 1 123 ? -10.586 10.891 0.209 1 98.62 123 LEU A C 1
ATOM 949 O O . LEU A 1 123 ? -10.727 12.078 0.51 1 98.62 123 LEU A O 1
ATOM 953 N N . LEU A 1 124 ? -10.391 9.992 1.073 1 98.81 124 LEU A N 1
ATOM 954 C CA . LEU A 1 124 ? -10.195 10.344 2.477 1 98.81 124 LEU A CA 1
ATOM 955 C C . LEU A 1 124 ? -8.984 11.258 2.648 1 98.81 124 LEU A C 1
ATOM 957 O O . LEU A 1 124 ? -9.039 12.234 3.398 1 98.81 124 LEU A O 1
ATOM 961 N N . MET A 1 125 ? -7.922 10.953 1.934 1 98.56 125 MET A N 1
ATOM 962 C CA . MET A 1 125 ? -6.719 11.781 2.004 1 98.56 125 MET A CA 1
ATOM 963 C C . MET A 1 125 ? -6.992 13.188 1.485 1 98.56 125 MET A C 1
ATOM 965 O O . MET A 1 125 ? -6.406 14.156 1.972 1 98.56 125 MET A O 1
ATOM 969 N N . LEU A 1 126 ? -7.902 13.273 0.571 1 98.06 126 LEU A N 1
ATOM 970 C CA . LEU A 1 126 ? -8.203 14.539 -0.089 1 98.06 126 LEU A CA 1
ATOM 971 C C . LEU A 1 126 ? -9.305 15.289 0.652 1 98.06 126 LEU A C 1
ATOM 973 O O . LEU A 1 126 ? -9.617 16.438 0.315 1 98.06 126 LEU A O 1
ATOM 977 N N . SER A 1 127 ? -9.914 14.742 1.678 1 97.75 127 SER A N 1
ATOM 978 C CA . SER A 1 127 ? -11.117 15.25 2.32 1 97.75 127 SER A CA 1
ATOM 979 C C . SER A 1 127 ? -10.906 16.672 2.844 1 97.75 127 SER A C 1
ATOM 981 O O . SER A 1 127 ? -11.812 17.5 2.791 1 97.75 127 SER A O 1
ATOM 983 N N . PRO A 1 128 ? -9.695 17.031 3.305 1 96.69 128 PRO A N 1
ATOM 984 C CA . PRO A 1 128 ? -9.555 18.422 3.76 1 96.69 128 PRO A CA 1
ATOM 985 C C . PRO A 1 128 ? -9.641 19.422 2.617 1 96.69 128 PRO A C 1
ATOM 987 O O . PRO A 1 128 ? -9.992 20.594 2.842 1 96.69 128 PRO A O 1
ATOM 990 N N . ALA A 1 129 ? -9.289 19.016 1.451 1 95.81 129 ALA A N 1
ATOM 991 C CA . ALA A 1 129 ? -9.352 19.906 0.296 1 95.81 129 ALA A CA 1
ATOM 992 C C . ALA A 1 129 ? -10.781 20.031 -0.229 1 95.81 129 ALA A C 1
ATOM 994 O O . ALA A 1 129 ? -11.094 20.938 -0.987 1 95.81 129 ALA A O 1
ATOM 995 N N . LEU A 1 130 ? -11.633 19.125 0.163 1 90.69 130 LEU A N 1
ATOM 996 C CA . LEU A 1 130 ? -13.008 19.078 -0.327 1 90.69 130 LEU A CA 1
ATOM 997 C C . LEU A 1 130 ? -13.969 19.688 0.688 1 90.69 130 LEU A C 1
ATOM 999 O O . LEU A 1 130 ? -15.141 19.922 0.378 1 90.69 130 LEU A O 1
ATOM 1003 N N . ALA A 1 131 ? -13.57 19.922 1.975 1 79.38 131 ALA A N 1
ATOM 1004 C CA . ALA A 1 131 ? -14.406 20.484 3.027 1 79.38 131 ALA A CA 1
ATOM 1005 C C . ALA A 1 131 ? -14.469 22.016 2.92 1 79.38 131 ALA A C 1
ATOM 1007 O O . ALA A 1 131 ? -13.539 22.641 2.4 1 79.38 131 ALA A O 1
ATOM 1008 N N . MET B 1 1 ? -5.574 22.578 1.987 1 93.25 1 MET B N 1
ATOM 1009 C CA . MET B 1 1 ? -4.641 21.547 2.42 1 93.25 1 MET B CA 1
ATOM 1010 C C . MET B 1 1 ? -3.207 22.062 2.416 1 93.25 1 MET B C 1
ATOM 1012 O O . MET B 1 1 ? -2.805 22.781 1.498 1 93.25 1 MET B O 1
ATOM 1016 N N . THR B 1 2 ? -2.514 21.734 3.42 1 96.5 2 THR B N 1
ATOM 1017 C CA . THR B 1 2 ? -1.135 22.203 3.523 1 96.5 2 THR B CA 1
ATOM 1018 C C . THR B 1 2 ? -0.245 21.484 2.512 1 96.5 2 THR B C 1
ATOM 1020 O O . THR B 1 2 ? -0.632 20.453 1.957 1 96.5 2 THR B O 1
ATOM 1023 N N . LEU B 1 3 ? 0.843 22.062 2.258 1 98.19 3 LEU B N 1
ATOM 1024 C CA . LEU B 1 3 ? 1.772 21.5 1.278 1 98.19 3 LEU B CA 1
ATOM 1025 C C . LEU B 1 3 ? 2.18 20.078 1.656 1 98.19 3 LEU B C 1
ATOM 1027 O O . LEU B 1 3 ? 2.152 19.188 0.817 1 98.19 3 LEU B O 1
ATOM 1031 N N . PRO B 1 4 ? 2.537 19.781 2.916 1 98.75 4 PRO B N 1
ATOM 1032 C CA . PRO B 1 4 ? 2.9 18.406 3.273 1 98.75 4 PRO B CA 1
ATOM 1033 C C . PRO B 1 4 ? 1.76 17.422 3.051 1 98.75 4 PRO B C 1
ATOM 1035 O O . PRO B 1 4 ? 1.996 16.281 2.643 1 98.75 4 PRO B O 1
ATOM 1038 N N . LEU B 1 5 ? 0.552 17.828 3.279 1 98.56 5 LEU B N 1
ATOM 1039 C CA . LEU B 1 5 ? -0.58 16.922 3.055 1 98.56 5 LEU B CA 1
ATOM 1040 C C . LEU B 1 5 ? -0.778 16.672 1.565 1 98.56 5 LEU B C 1
ATOM 1042 O O . LEU B 1 5 ? -1.14 15.555 1.17 1 98.56 5 LEU B O 1
ATOM 1046 N N . TRP B 1 6 ? -0.579 17.672 0.732 1 98.69 6 TRP B N 1
ATOM 1047 C CA . TRP B 1 6 ? -0.58 17.438 -0.71 1 98.69 6 TRP B CA 1
ATOM 1048 C C . TRP B 1 6 ? 0.513 16.453 -1.107 1 98.69 6 TRP B C 1
ATOM 1050 O O . TRP B 1 6 ? 0.291 15.578 -1.944 1 98.69 6 TRP B O 1
ATOM 1060 N N . CYS B 1 7 ? 1.673 16.609 -0.545 1 98.88 7 CYS B N 1
ATOM 1061 C CA . CYS B 1 7 ? 2.773 15.703 -0.84 1 98.88 7 CYS B CA 1
ATOM 1062 C C . CYS B 1 7 ? 2.432 14.281 -0.422 1 98.88 7 CYS B C 1
ATOM 1064 O O . CYS B 1 7 ? 2.811 13.32 -1.097 1 98.88 7 CYS B O 1
ATOM 1066 N N . LEU B 1 8 ? 1.754 14.18 0.682 1 98.88 8 LEU B N 1
ATOM 1067 C CA . LEU B 1 8 ? 1.295 12.875 1.133 1 98.88 8 LEU B CA 1
ATOM 1068 C C . LEU B 1 8 ? 0.363 12.242 0.104 1 98.88 8 LEU B C 1
ATOM 1070 O O . LEU B 1 8 ? 0.532 11.07 -0.258 1 98.88 8 LEU B O 1
ATOM 1074 N N . PHE B 1 9 ? -0.537 13.016 -0.388 1 98.81 9 PHE B N 1
ATOM 1075 C 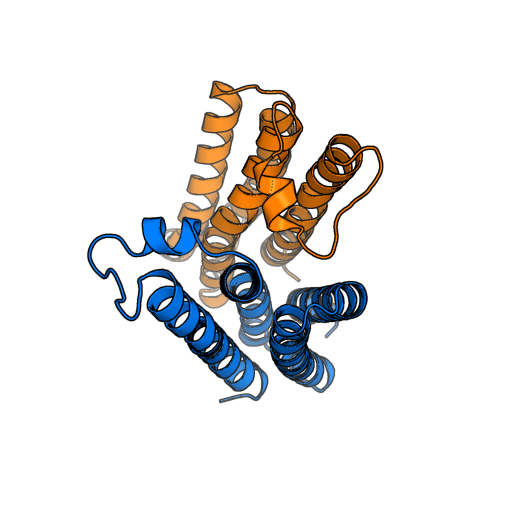CA . PHE B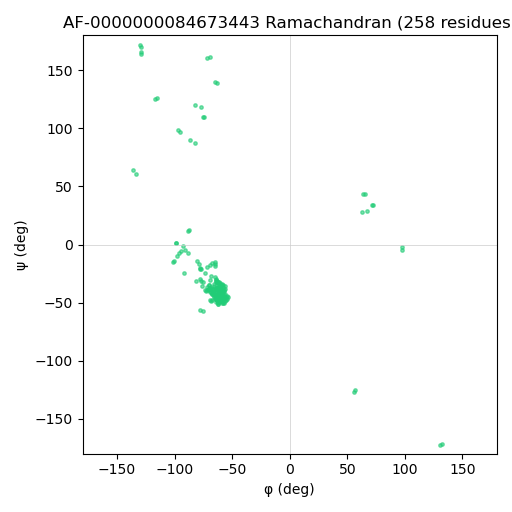 1 9 ? -1.479 12.547 -1.397 1 98.81 9 PHE B CA 1
ATOM 1076 C C . PHE B 1 9 ? -0.749 12.125 -2.668 1 98.81 9 PHE B C 1
ATOM 1078 O O . PHE B 1 9 ? -0.993 11.039 -3.203 1 98.81 9 PHE B O 1
ATOM 1085 N N . PHE B 1 10 ? 0.113 12.93 -3.111 1 98.75 10 PHE B N 1
ATOM 1086 C CA . PHE B 1 10 ? 0.831 12.633 -4.348 1 98.75 10 PHE B CA 1
ATOM 1087 C C . PHE B 1 10 ? 1.729 11.414 -4.176 1 98.75 10 PHE B C 1
ATOM 1089 O O . PHE B 1 10 ? 1.922 10.641 -5.117 1 98.75 10 PHE B O 1
ATOM 1096 N N . SER B 1 11 ? 2.309 11.25 -3.023 1 98.88 11 SER B N 1
ATOM 1097 C CA . SER B 1 11 ? 3.127 10.07 -2.766 1 98.88 11 SER B CA 1
ATOM 1098 C C . SER B 1 11 ? 2.297 8.789 -2.842 1 98.88 11 SER B C 1
ATOM 1100 O O . SER B 1 11 ? 2.777 7.762 -3.316 1 98.88 11 SER B O 1
ATOM 1102 N N . ALA B 1 12 ? 1.052 8.828 -2.346 1 98.75 12 ALA B N 1
ATOM 1103 C CA . ALA B 1 12 ? 0.15 7.688 -2.477 1 98.75 12 ALA B CA 1
ATOM 1104 C C . ALA B 1 12 ? -0.131 7.375 -3.945 1 98.75 12 ALA B C 1
ATOM 1106 O O . ALA B 1 12 ? -0.076 6.215 -4.363 1 98.75 12 ALA B O 1
ATOM 1107 N N . VAL B 1 13 ? -0.405 8.406 -4.738 1 98.69 13 VAL B N 1
ATOM 1108 C CA . VAL B 1 13 ? -0.697 8.25 -6.16 1 98.69 13 VAL B CA 1
ATOM 1109 C C . VAL B 1 13 ? 0.515 7.664 -6.879 1 98.69 13 VAL B C 1
ATOM 1111 O O . VAL B 1 13 ? 0.37 6.82 -7.766 1 98.69 13 VAL B O 1
ATOM 1114 N N . LEU B 1 14 ? 1.686 8.094 -6.469 1 98.69 14 LEU B N 1
ATOM 1115 C CA . LEU B 1 14 ? 2.926 7.652 -7.098 1 98.69 14 LEU B CA 1
ATOM 1116 C C . LEU B 1 14 ? 3.082 6.141 -6.977 1 98.69 14 LEU B C 1
ATOM 1118 O O . LEU B 1 14 ? 3.645 5.5 -7.871 1 98.69 14 LEU B O 1
ATOM 1122 N N . ILE B 1 15 ? 2.609 5.52 -5.879 1 98.5 15 ILE B N 1
ATOM 1123 C CA . ILE B 1 15 ? 2.676 4.07 -5.707 1 98.5 15 ILE B CA 1
ATOM 1124 C C . ILE B 1 15 ? 1.989 3.383 -6.887 1 98.5 15 ILE B C 1
ATOM 1126 O O . ILE B 1 15 ? 2.523 2.424 -7.449 1 98.5 15 ILE B O 1
ATOM 1130 N N . PHE B 1 16 ? 0.914 3.916 -7.367 1 97.44 16 PHE B N 1
ATOM 1131 C CA . PHE B 1 16 ? 0.115 3.227 -8.375 1 97.44 16 PHE B CA 1
ATOM 1132 C C . PHE B 1 16 ? 0.554 3.625 -9.781 1 97.44 16 PHE B C 1
ATOM 1134 O O . PHE B 1 16 ? 0.349 2.873 -10.734 1 97.44 16 PHE B O 1
ATOM 1141 N N . LEU B 1 17 ? 1.176 4.855 -9.883 1 97.69 17 LEU B N 1
ATOM 1142 C CA . LEU B 1 17 ? 1.858 5.156 -11.141 1 97.69 17 LEU B CA 1
ATOM 1143 C C . LEU B 1 17 ? 3.035 4.215 -11.359 1 97.69 17 LEU B C 1
ATOM 1145 O O . LEU B 1 17 ? 3.314 3.816 -12.492 1 97.69 17 LEU B O 1
ATOM 1149 N N . ALA B 1 18 ? 3.711 3.889 -10.273 1 98.5 18 ALA B N 1
ATOM 1150 C CA . ALA B 1 18 ? 4.844 2.969 -10.336 1 98.5 18 ALA B CA 1
ATOM 1151 C C . ALA B 1 18 ? 4.391 1.572 -10.758 1 98.5 18 ALA B C 1
ATOM 1153 O O . ALA B 1 18 ? 5.207 0.746 -11.172 1 98.5 18 ALA B O 1
ATOM 1154 N N . LYS B 1 19 ? 3.131 1.268 -10.648 1 97.75 19 LYS B N 1
ATOM 1155 C CA . LYS B 1 19 ? 2.586 -0.03 -11.031 1 97.75 19 LYS B CA 1
ATOM 1156 C C . LYS B 1 19 ? 2.445 -0.137 -12.547 1 97.75 19 LYS B C 1
ATOM 1158 O O . LYS B 1 19 ? 2.43 -1.239 -13.102 1 97.75 19 LYS B O 1
ATOM 1163 N N . ILE B 1 20 ? 2.393 0.971 -13.25 1 97.62 20 ILE B N 1
ATOM 1164 C CA . ILE B 1 20 ? 2.109 1 -14.68 1 97.62 20 ILE B CA 1
ATOM 1165 C C . ILE B 1 20 ? 3.195 0.239 -15.438 1 97.62 20 ILE B C 1
ATOM 1167 O O . ILE B 1 20 ? 2.898 -0.679 -16.203 1 97.62 20 ILE B O 1
ATOM 1171 N N . PRO B 1 21 ? 4.5 0.513 -15.234 1 98.25 21 PRO B N 1
ATOM 1172 C CA . PRO B 1 21 ? 5.512 -0.272 -15.945 1 98.25 21 PRO B CA 1
ATOM 1173 C C . PRO B 1 21 ? 5.48 -1.751 -15.57 1 98.25 21 PRO B C 1
ATOM 1175 O O . PRO B 1 21 ? 5.816 -2.609 -16.391 1 98.25 21 PRO B O 1
ATOM 1178 N N . VAL B 1 22 ? 5.137 -2.092 -14.336 1 98.25 22 VAL B N 1
ATOM 1179 C CA . VAL B 1 22 ? 5.012 -3.484 -13.922 1 98.25 22 VAL B CA 1
ATOM 1180 C C . VAL B 1 22 ? 3.947 -4.184 -14.766 1 98.25 22 VAL B C 1
ATOM 1182 O O . VAL B 1 22 ? 4.18 -5.27 -15.297 1 98.25 22 VAL B O 1
ATOM 1185 N N . ALA B 1 23 ? 2.795 -3.545 -14.898 1 97.25 23 ALA B N 1
ATOM 1186 C CA . ALA B 1 23 ? 1.691 -4.109 -15.672 1 97.25 23 ALA B CA 1
ATOM 1187 C C . ALA B 1 23 ? 2.088 -4.316 -17.125 1 97.25 23 ALA B C 1
ATOM 1189 O O . ALA B 1 23 ? 1.747 -5.332 -17.734 1 97.25 23 ALA B O 1
ATOM 1190 N N . LYS B 1 24 ? 2.748 -3.348 -17.672 1 97.44 24 LYS B N 1
ATOM 1191 C CA . LYS B 1 24 ? 3.219 -3.477 -19.062 1 97.44 24 LYS B CA 1
ATOM 1192 C C . LYS B 1 24 ? 4.184 -4.648 -19.203 1 97.44 24 LYS B C 1
ATOM 1194 O O . LYS B 1 24 ? 4.109 -5.41 -20.172 1 97.44 24 LYS B O 1
ATOM 1199 N N . ALA B 1 25 ? 5.117 -4.781 -18.25 1 97.94 25 ALA B N 1
ATOM 1200 C CA . ALA B 1 25 ? 6.07 -5.887 -18.281 1 97.94 25 ALA B CA 1
ATOM 1201 C C . ALA B 1 25 ? 5.355 -7.23 -18.141 1 97.94 25 ALA B C 1
ATOM 1203 O O . ALA B 1 25 ? 5.754 -8.219 -18.766 1 97.94 25 ALA B O 1
ATOM 1204 N N . MET B 1 26 ? 4.344 -7.254 -17.328 1 97.5 26 MET B N 1
ATOM 1205 C CA . MET B 1 26 ? 3.562 -8.477 -17.156 1 97.5 26 MET B CA 1
ATOM 1206 C C . MET B 1 26 ? 2.885 -8.875 -18.469 1 97.5 26 MET B C 1
ATOM 1208 O O . MET B 1 26 ? 2.889 -10.047 -18.844 1 97.5 26 MET B O 1
ATOM 1212 N N . ALA B 1 27 ? 2.301 -7.898 -19.125 1 96.88 27 ALA B N 1
ATOM 1213 C CA . ALA B 1 27 ? 1.664 -8.172 -20.406 1 96.88 27 ALA B CA 1
ATOM 1214 C C . ALA B 1 27 ? 2.676 -8.719 -21.406 1 96.88 27 ALA B C 1
ATOM 1216 O O . ALA B 1 27 ? 2.385 -9.664 -22.141 1 96.88 27 ALA B O 1
ATOM 1217 N N . THR B 1 28 ? 3.793 -8.117 -21.484 1 96.06 28 THR B N 1
ATOM 1218 C CA . THR B 1 28 ? 4.844 -8.562 -22.391 1 96.06 28 THR B CA 1
ATOM 1219 C C . THR B 1 28 ? 5.297 -9.977 -22.047 1 96.06 28 THR B C 1
ATOM 1221 O O . THR B 1 28 ? 5.434 -10.828 -22.922 1 96.06 28 THR B O 1
ATOM 1224 N N . GLU B 1 29 ? 5.578 -10.234 -20.75 1 95.31 29 GLU B N 1
ATOM 1225 C CA . GLU B 1 29 ? 5.992 -11.555 -20.266 1 95.31 29 GLU B CA 1
ATOM 1226 C C . GLU B 1 29 ? 4.965 -12.617 -20.625 1 95.31 29 GLU B C 1
ATOM 1228 O O . GLU B 1 29 ? 5.324 -13.75 -20.969 1 95.31 29 GLU B O 1
ATOM 1233 N N . GLY B 1 30 ? 3.703 -12.32 -20.625 1 94.62 30 GLY B N 1
ATOM 1234 C CA . GLY B 1 30 ? 2.623 -13.258 -20.906 1 94.62 30 GLY B CA 1
ATOM 1235 C C . GLY B 1 30 ? 2.289 -13.359 -22.375 1 94.62 30 GLY B C 1
ATOM 1236 O O . GLY B 1 30 ? 1.233 -13.883 -22.75 1 94.62 30 GLY B O 1
ATOM 1237 N N . GLY B 1 31 ? 3.07 -12.828 -23.25 1 95.25 31 GLY B N 1
ATOM 1238 C CA . GLY B 1 31 ? 2.789 -12.867 -24.672 1 95.25 31 GLY B CA 1
ATOM 1239 C C . GLY B 1 31 ? 1.644 -11.961 -25.078 1 95.25 31 GLY B C 1
ATOM 1240 O O . GLY B 1 31 ? 0.816 -12.336 -25.922 1 95.25 31 GLY B O 1
ATOM 1241 N N . GLY B 1 32 ? 1.62 -10.883 -24.328 1 92.44 32 GLY B N 1
ATOM 1242 C CA . GLY B 1 32 ? 0.571 -9.922 -24.625 1 92.44 32 GLY B CA 1
ATOM 1243 C C . GLY B 1 32 ? -0.639 -10.055 -23.719 1 92.44 32 GLY B C 1
ATOM 1244 O O . GLY B 1 32 ? -1.647 -9.375 -23.906 1 92.44 32 GLY B O 1
ATOM 1245 N N . ARG B 1 33 ? -0.462 -11.086 -22.875 1 93.06 33 ARG B N 1
ATOM 1246 C CA . ARG B 1 33 ? -1.618 -11.344 -22.016 1 93.06 33 ARG B CA 1
ATOM 1247 C C . ARG B 1 33 ? -1.278 -11.102 -20.547 1 93.06 33 ARG B C 1
ATOM 1249 O O . ARG B 1 33 ? -0.261 -11.594 -20.062 1 93.06 33 ARG B O 1
ATOM 1256 N N . TYR B 1 34 ? -2.021 -10.312 -19.922 1 93.75 34 TYR B N 1
ATOM 1257 C CA . TYR B 1 34 ? -2.006 -10.156 -18.484 1 93.75 34 TYR B CA 1
ATOM 1258 C C . TYR B 1 34 ? -2.832 -11.242 -17.797 1 93.75 34 TYR B C 1
ATOM 1260 O O . TYR B 1 34 ? -4.008 -11.422 -18.125 1 93.75 34 TYR B O 1
ATOM 1268 N N . ASP B 1 35 ? -2.268 -12 -16.984 1 94.75 35 ASP B N 1
ATOM 1269 C CA . ASP B 1 35 ? -2.982 -13.055 -16.266 1 94.75 35 ASP B CA 1
ATOM 1270 C C . ASP B 1 35 ? -3.615 -12.508 -14.984 1 94.75 35 ASP B C 1
ATOM 1272 O O . ASP B 1 35 ? -3.027 -12.609 -13.906 1 94.75 35 ASP B O 1
ATOM 1276 N N . ASN B 1 36 ? -4.762 -12.062 -15.07 1 94.94 36 ASN B N 1
ATOM 1277 C CA . ASN B 1 36 ? -5.453 -11.445 -13.945 1 94.94 36 ASN B CA 1
ATOM 1278 C C . ASN B 1 36 ? -5.852 -12.484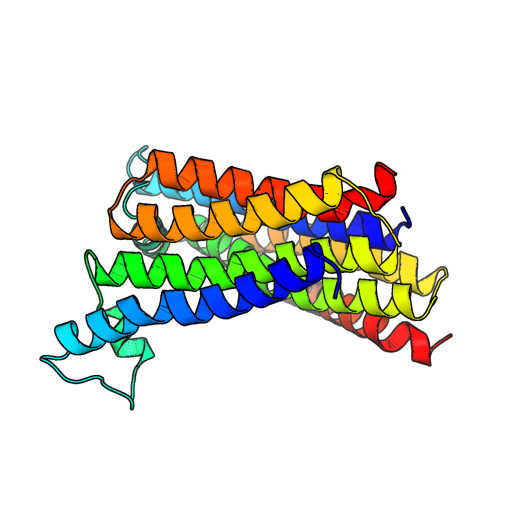 -12.898 1 94.94 36 ASN B C 1
ATOM 1280 O O . ASN B 1 36 ? -6.184 -12.133 -11.766 1 94.94 36 ASN B O 1
ATOM 1284 N N . HIS B 1 37 ? -5.914 -13.711 -13.234 1 94.88 37 HIS B N 1
ATOM 1285 C CA . HIS B 1 37 ? -6.273 -14.758 -12.281 1 94.88 37 HIS B CA 1
ATOM 1286 C C . HIS B 1 37 ? -5.117 -15.062 -11.336 1 94.88 37 HIS B C 1
ATOM 1288 O O . HIS B 1 37 ? -5.336 -15.43 -10.18 1 94.88 37 HIS B O 1
ATOM 1294 N N . HIS B 1 38 ? -3.932 -14.914 -11.883 1 94.12 38 HIS B N 1
ATOM 1295 C CA . HIS B 1 38 ? -2.758 -15.195 -11.062 1 94.12 38 HIS B CA 1
ATOM 1296 C C . HIS B 1 38 ? -1.69 -14.125 -11.242 1 94.12 38 HIS B C 1
ATOM 1298 O O . HIS B 1 38 ? -0.556 -14.43 -11.617 1 94.12 38 HIS B O 1
ATOM 1304 N N . PRO B 1 39 ? -2.012 -12.945 -10.852 1 95.62 39 PRO B N 1
ATOM 1305 C CA . PRO B 1 39 ? -1.1 -11.828 -11.117 1 95.62 39 PRO B CA 1
ATOM 1306 C C . PRO B 1 39 ? 0.221 -11.953 -10.359 1 95.62 39 PRO B C 1
ATOM 1308 O O . PRO B 1 39 ? 1.278 -11.609 -10.898 1 95.62 39 PRO B O 1
ATOM 1311 N N . ARG B 1 40 ? 0.198 -12.484 -9.211 1 95.62 40 ARG B N 1
ATOM 1312 C CA . ARG B 1 40 ? 1.412 -12.578 -8.406 1 95.62 40 ARG B CA 1
ATOM 1313 C C . ARG B 1 40 ? 2.359 -13.633 -8.969 1 95.62 40 ARG B C 1
ATOM 1315 O O . ARG B 1 40 ? 3.58 -13.469 -8.93 1 95.62 40 ARG B O 1
ATOM 1322 N N . ALA B 1 41 ? 1.821 -14.703 -9.398 1 94.38 41 ALA B N 1
ATOM 1323 C CA . ALA B 1 41 ? 2.646 -15.711 -10.055 1 94.38 41 ALA B CA 1
ATOM 1324 C C . ALA B 1 41 ? 3.324 -15.148 -11.297 1 94.38 41 ALA B C 1
ATOM 1326 O O . ALA B 1 41 ? 4.496 -15.422 -11.555 1 94.38 41 ALA B O 1
ATOM 1327 N N . GLN B 1 42 ? 2.564 -14.406 -12.055 1 96.12 42 GLN B N 1
ATOM 1328 C CA . GLN B 1 42 ? 3.139 -13.781 -13.234 1 96.12 42 GLN B CA 1
ATOM 1329 C C . GLN B 1 42 ? 4.234 -12.789 -12.859 1 96.12 42 GLN B C 1
ATOM 1331 O O . GLN B 1 42 ? 5.266 -12.711 -13.523 1 96.12 42 GLN B O 1
ATOM 1336 N N . GLN B 1 43 ? 3.998 -12.008 -11.852 1 96.75 43 GLN B N 1
ATOM 1337 C CA . GLN B 1 43 ? 4.996 -11.07 -11.359 1 96.75 43 GLN B CA 1
ATOM 1338 C C . GLN B 1 43 ? 6.285 -11.789 -10.977 1 96.75 43 GLN B C 1
ATOM 1340 O O . GLN B 1 43 ? 7.383 -11.281 -11.211 1 96.75 43 GLN B O 1
ATOM 1345 N N . ALA B 1 44 ? 6.121 -12.922 -10.406 1 95.12 44 ALA B N 1
ATOM 1346 C CA . ALA B 1 44 ? 7.277 -13.672 -9.914 1 95.12 44 ALA B CA 1
ATOM 1347 C C . ALA B 1 44 ? 8.18 -14.109 -11.062 1 95.12 44 ALA B C 1
ATOM 1349 O O . ALA B 1 44 ? 9.336 -14.461 -10.852 1 95.12 44 ALA B O 1
ATOM 1350 N N . ARG B 1 45 ? 7.688 -14.039 -1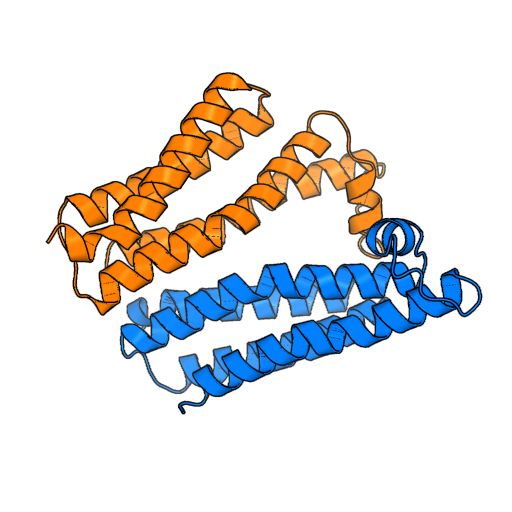2.273 1 96.5 45 ARG B N 1
ATOM 1351 C CA . ARG B 1 45 ? 8.438 -14.508 -13.438 1 96.5 45 ARG B CA 1
ATOM 1352 C C . ARG B 1 45 ? 9.133 -13.344 -14.141 1 96.5 45 ARG B C 1
ATOM 1354 O O . ARG B 1 45 ? 9.867 -13.555 -15.109 1 96.5 45 ARG B O 1
ATOM 1361 N N . LEU B 1 46 ? 8.852 -12.195 -13.789 1 97.88 46 LEU B N 1
ATOM 1362 C CA . LEU B 1 46 ? 9.43 -11.039 -14.453 1 97.88 46 LEU B CA 1
ATOM 1363 C C . LEU B 1 46 ? 10.945 -11 -14.273 1 97.88 46 LEU B C 1
ATOM 1365 O O . LEU B 1 46 ? 11.453 -11.336 -13.203 1 97.88 46 LEU B O 1
ATOM 1369 N N . THR B 1 47 ? 11.703 -10.648 -15.32 1 97.62 47 THR B N 1
ATOM 1370 C CA . THR B 1 47 ? 13.148 -10.477 -15.305 1 97.62 47 THR B CA 1
ATOM 1371 C C . THR B 1 47 ? 13.539 -9.133 -15.906 1 97.62 47 THR B C 1
ATOM 1373 O O . THR B 1 47 ? 12.68 -8.383 -16.375 1 97.62 47 THR B O 1
ATOM 1376 N N . GLY B 1 48 ? 14.844 -8.805 -15.742 1 97.5 48 GLY B N 1
ATOM 1377 C CA . GLY B 1 48 ? 15.312 -7.566 -16.344 1 97.5 48 GLY B CA 1
ATOM 1378 C C . GLY B 1 48 ? 14.539 -6.344 -15.891 1 97.5 48 GLY B C 1
ATOM 1379 O O . GLY B 1 48 ? 14.375 -6.129 -14.688 1 97.5 48 GLY B O 1
ATOM 1380 N N . PHE B 1 49 ? 14.016 -5.594 -16.859 1 98.19 49 PHE B N 1
ATOM 1381 C CA . PHE B 1 49 ? 13.297 -4.359 -16.594 1 98.19 49 PHE B CA 1
ATOM 1382 C C . PHE B 1 49 ? 12.055 -4.633 -15.742 1 98.19 49 PHE B C 1
ATOM 1384 O O . PHE B 1 49 ? 11.75 -3.875 -14.82 1 98.19 49 PHE B O 1
ATOM 1391 N N . GLY B 1 50 ? 11.344 -5.734 -16.109 1 98.44 50 GLY B N 1
ATOM 1392 C CA . GLY B 1 50 ? 10.141 -6.062 -15.352 1 98.44 50 GLY B CA 1
ATOM 1393 C C . GLY B 1 50 ? 10.398 -6.312 -13.883 1 98.44 50 GLY B C 1
ATOM 1394 O O . GLY B 1 50 ? 9.641 -5.859 -13.023 1 98.44 50 GLY B O 1
ATOM 1395 N N . ALA B 1 51 ? 11.453 -6.98 -13.594 1 98.31 51 ALA B N 1
ATOM 1396 C CA . ALA B 1 51 ? 11.82 -7.254 -12.203 1 98.31 51 ALA B CA 1
ATOM 1397 C C . ALA B 1 51 ? 12.188 -5.965 -11.469 1 98.31 51 ALA B C 1
ATOM 1399 O O . ALA B 1 51 ? 11.828 -5.789 -10.305 1 98.31 51 ALA B O 1
ATOM 1400 N N . ARG B 1 52 ? 12.898 -5.121 -12.156 1 98.5 52 ARG B N 1
ATOM 1401 C CA . ARG B 1 52 ? 13.266 -3.848 -11.547 1 98.5 52 ARG B CA 1
ATOM 1402 C C . ARG B 1 52 ? 12.039 -2.984 -11.289 1 98.5 52 ARG B C 1
ATOM 1404 O O . ARG B 1 52 ? 11.938 -2.326 -10.25 1 98.5 52 ARG B O 1
ATOM 1411 N N . ALA B 1 53 ? 11.156 -2.977 -12.266 1 98.69 53 ALA B N 1
ATOM 1412 C CA . ALA B 1 53 ? 9.922 -2.219 -12.102 1 98.69 53 ALA B CA 1
ATOM 1413 C C . ALA B 1 53 ? 9.117 -2.721 -10.906 1 98.69 53 ALA B C 1
ATOM 1415 O O . ALA B 1 53 ? 8.586 -1.925 -10.133 1 98.69 53 ALA B O 1
ATOM 1416 N N . LEU B 1 54 ? 9.047 -3.998 -10.789 1 98.56 54 LEU B N 1
ATOM 1417 C CA . LEU B 1 54 ? 8.328 -4.598 -9.672 1 98.56 54 LEU B CA 1
ATOM 1418 C C . LEU B 1 54 ? 8.969 -4.227 -8.344 1 98.56 54 LEU B C 1
ATOM 1420 O O . LEU B 1 54 ? 8.281 -3.848 -7.395 1 98.56 54 LEU B O 1
ATOM 1424 N N . ALA B 1 55 ? 10.234 -4.312 -8.266 1 98.38 55 ALA B N 1
ATOM 1425 C CA . ALA B 1 55 ? 10.961 -3.98 -7.047 1 98.38 55 ALA B CA 1
ATOM 1426 C C . ALA B 1 55 ? 10.727 -2.527 -6.645 1 98.38 55 ALA B C 1
ATOM 1428 O O . ALA B 1 55 ? 10.523 -2.227 -5.465 1 98.38 55 ALA B O 1
ATOM 1429 N N . ALA B 1 56 ? 10.781 -1.676 -7.594 1 98.62 56 ALA B N 1
ATOM 1430 C CA . ALA B 1 56 ? 10.547 -0.256 -7.344 1 98.62 56 ALA B CA 1
ATOM 1431 C C . ALA B 1 56 ? 9.141 -0.016 -6.816 1 98.62 56 ALA B C 1
ATOM 1433 O O . ALA B 1 56 ? 8.938 0.774 -5.891 1 98.62 56 ALA B O 1
ATOM 1434 N N . HIS B 1 57 ? 8.203 -0.677 -7.438 1 98.5 57 HIS B N 1
ATOM 1435 C CA . HIS B 1 57 ? 6.812 -0.568 -7.008 1 98.5 57 HIS B CA 1
ATOM 1436 C C . HIS B 1 57 ? 6.645 -1.054 -5.57 1 98.5 57 HIS B C 1
ATOM 1438 O O . HIS B 1 57 ? 6.016 -0.378 -4.754 1 98.5 57 HIS B O 1
ATOM 1444 N N . GLN B 1 58 ? 7.199 -2.195 -5.254 1 98.06 58 GLN B N 1
ATOM 1445 C CA . GLN B 1 58 ? 7.102 -2.76 -3.912 1 98.06 58 GLN B CA 1
ATOM 1446 C C . GLN B 1 58 ? 7.754 -1.841 -2.883 1 98.06 58 GLN B C 1
ATOM 1448 O O . GLN B 1 58 ? 7.223 -1.657 -1.784 1 98.06 58 GLN B O 1
ATOM 1453 N N . ASN B 1 59 ? 8.867 -1.262 -3.242 1 98.56 59 ASN B N 1
ATOM 1454 C CA . ASN B 1 59 ? 9.555 -0.332 -2.354 1 98.56 59 ASN B CA 1
ATOM 1455 C C . ASN B 1 59 ? 8.695 0.89 -2.043 1 98.56 59 ASN B C 1
ATOM 1457 O O . ASN B 1 59 ? 8.789 1.459 -0.955 1 98.56 59 ASN B O 1
ATOM 1461 N N . SER B 1 60 ? 7.895 1.276 -2.994 1 98.62 60 SER B N 1
ATOM 1462 C CA . SER B 1 60 ? 7.02 2.424 -2.783 1 98.62 60 SER B CA 1
ATOM 1463 C C . SER B 1 60 ? 6.027 2.162 -1.653 1 98.62 60 SER B C 1
ATOM 1465 O O . SER B 1 60 ? 5.699 3.07 -0.886 1 98.62 60 SER B O 1
AT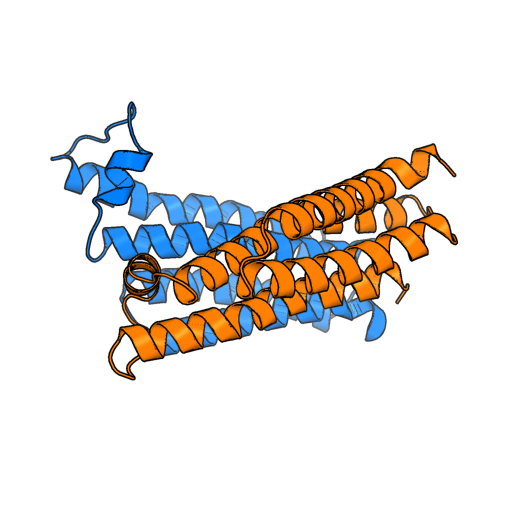OM 1467 N N . PHE B 1 61 ? 5.5 0.95 -1.543 1 98.19 61 PHE B N 1
ATOM 1468 C CA . PHE B 1 61 ? 4.629 0.598 -0.428 1 98.19 61 PHE B CA 1
ATOM 1469 C C . PHE B 1 61 ? 5.387 0.65 0.891 1 98.19 61 PHE B C 1
ATOM 1471 O O . PHE B 1 61 ? 4.816 0.99 1.93 1 98.19 61 PHE B O 1
ATOM 1478 N N . GLU B 1 62 ? 6.66 0.336 0.873 1 98.25 62 GLU B N 1
ATOM 1479 C CA . GLU B 1 62 ? 7.48 0.297 2.078 1 98.25 62 GLU B CA 1
ATOM 1480 C C . GLU B 1 62 ? 7.789 1.703 2.582 1 98.25 62 GLU B C 1
ATOM 1482 O O . GLU B 1 62 ? 7.828 1.941 3.791 1 98.25 62 GLU B O 1
ATOM 1487 N N . ALA B 1 63 ? 8.023 2.545 1.7 1 98.69 63 ALA B N 1
ATOM 1488 C CA . ALA B 1 63 ? 8.453 3.898 2.037 1 98.69 63 ALA B CA 1
ATOM 1489 C C . ALA B 1 63 ? 7.281 4.746 2.52 1 98.69 63 ALA B C 1
ATOM 1491 O O . ALA B 1 63 ? 7.449 5.629 3.361 1 98.69 63 ALA B O 1
ATOM 1492 N N . PHE B 1 64 ? 6.152 4.496 2.035 1 98.88 64 PHE B N 1
ATOM 1493 C CA . PHE B 1 64 ? 4.996 5.367 2.197 1 98.88 64 PHE B CA 1
ATOM 1494 C C . PHE B 1 64 ? 4.609 5.488 3.666 1 98.88 64 PHE B C 1
ATOM 1496 O O . PHE B 1 64 ? 4.395 6.594 4.168 1 98.88 64 PHE B O 1
ATOM 1503 N N . PRO B 1 65 ? 4.477 4.375 4.449 1 98.75 65 PRO B N 1
ATOM 1504 C CA . PRO B 1 65 ? 4.012 4.523 5.828 1 98.75 65 PRO B CA 1
ATOM 1505 C C . PRO B 1 65 ? 4.941 5.391 6.676 1 98.75 65 PRO B C 1
ATOM 1507 O O . PRO B 1 65 ? 4.48 6.117 7.559 1 98.75 65 PRO B O 1
ATOM 1510 N N . LEU B 1 66 ? 6.211 5.305 6.492 1 98.81 66 LEU B N 1
ATOM 1511 C CA . LEU B 1 66 ? 7.145 6.152 7.234 1 98.81 66 LEU B CA 1
ATOM 1512 C C . LEU B 1 66 ? 6.91 7.625 6.914 1 98.81 66 LEU B C 1
ATOM 1514 O O . LEU B 1 66 ? 6.898 8.461 7.816 1 98.81 66 LEU B O 1
ATOM 1518 N N . PHE B 1 67 ? 6.816 7.887 5.621 1 98.94 67 PHE B N 1
ATOM 1519 C CA . PHE B 1 67 ? 6.566 9.258 5.203 1 98.94 67 PHE B CA 1
ATOM 1520 C C . PHE B 1 67 ? 5.242 9.766 5.758 1 98.94 67 PHE B C 1
ATOM 1522 O O . PHE B 1 67 ? 5.16 10.883 6.266 1 98.94 67 PHE B O 1
ATOM 1529 N N . ALA B 1 68 ? 4.18 8.953 5.66 1 98.88 68 ALA B N 1
ATOM 1530 C CA . ALA B 1 68 ? 2.857 9.305 6.172 1 98.88 68 ALA B CA 1
ATOM 1531 C C . ALA B 1 68 ? 2.91 9.625 7.664 1 98.88 68 ALA B C 1
ATOM 1533 O O . ALA B 1 68 ? 2.334 10.617 8.117 1 98.88 68 ALA B O 1
ATOM 1534 N N . ALA B 1 69 ? 3.574 8.773 8.398 1 98.81 69 ALA B N 1
ATOM 1535 C CA . ALA B 1 69 ? 3.729 9.023 9.828 1 98.81 69 ALA B CA 1
ATOM 1536 C C . ALA B 1 69 ? 4.406 10.367 10.086 1 98.81 69 ALA B C 1
ATOM 1538 O O . ALA B 1 69 ? 3.98 11.133 10.953 1 98.81 69 ALA B O 1
ATOM 1539 N N . GLY B 1 70 ? 5.461 10.617 9.367 1 98.81 70 GLY B N 1
ATOM 1540 C CA . GLY B 1 70 ? 6.156 11.883 9.531 1 98.81 70 GLY B CA 1
ATOM 1541 C C . GLY B 1 70 ? 5.277 13.094 9.266 1 98.81 70 GLY B C 1
ATOM 1542 O O . GLY B 1 70 ? 5.258 14.039 10.047 1 98.81 70 GLY B O 1
ATOM 1543 N N . VAL B 1 71 ? 4.57 13.078 8.148 1 98.81 71 VAL B N 1
ATOM 1544 C CA . VAL B 1 71 ? 3.699 14.18 7.77 1 98.81 71 VAL B CA 1
ATOM 1545 C C . VAL B 1 71 ? 2.623 14.383 8.836 1 98.81 71 VAL B C 1
ATOM 1547 O O . VAL B 1 71 ? 2.332 15.516 9.227 1 98.81 71 VAL B O 1
ATOM 1550 N N . LEU B 1 72 ? 2.025 13.344 9.336 1 98.69 72 LEU B N 1
ATOM 1551 C CA . LEU B 1 72 ? 0.947 13.43 10.312 1 98.69 72 LEU B CA 1
ATOM 1552 C C . LEU B 1 72 ? 1.473 13.898 11.664 1 98.69 72 LEU B C 1
ATOM 1554 O O . LEU B 1 72 ? 0.801 14.664 12.359 1 98.69 72 LEU B O 1
ATOM 1558 N N . VAL B 1 73 ? 2.668 13.445 12.047 1 98.62 73 VAL B N 1
ATOM 1559 C CA . VAL B 1 73 ? 3.297 13.938 13.266 1 98.62 73 VAL B CA 1
ATOM 1560 C C . VAL B 1 73 ? 3.477 15.453 13.18 1 98.62 73 VAL B C 1
ATOM 1562 O O . VAL B 1 73 ? 3.115 16.188 14.102 1 98.62 73 VAL B O 1
ATOM 1565 N N . ALA B 1 74 ? 4.055 15.906 12.094 1 98.38 74 ALA B N 1
ATOM 1566 C CA . ALA B 1 74 ? 4.238 17.344 11.914 1 98.38 74 ALA B CA 1
ATOM 1567 C C . ALA B 1 74 ? 2.906 18.094 12 1 98.38 74 ALA B C 1
ATOM 1569 O O . ALA B 1 74 ? 2.82 19.156 12.617 1 98.38 74 ALA B O 1
ATOM 1570 N N . HIS B 1 75 ? 1.87 17.531 11.438 1 97.69 75 HIS B N 1
ATOM 1571 C CA . HIS B 1 75 ? 0.571 18.188 11.406 1 97.69 75 HIS B CA 1
ATOM 1572 C C . HIS B 1 75 ? -0.04 18.266 12.805 1 97.69 75 HIS B C 1
ATOM 1574 O O . HIS B 1 75 ? -0.459 19.328 13.25 1 97.69 75 HIS B O 1
ATOM 1580 N N . VAL B 1 76 ? -0.035 17.172 13.523 1 97.19 76 VAL B N 1
ATOM 1581 C CA . VAL B 1 76 ? -0.765 17.109 14.781 1 97.19 76 VAL B CA 1
ATOM 1582 C C . VAL B 1 76 ? -0.028 17.906 15.852 1 97.19 76 VAL B C 1
ATOM 1584 O O . VAL B 1 76 ? -0.628 18.328 16.844 1 97.19 76 VAL B O 1
ATOM 1587 N N . THR B 1 77 ? 1.202 18.016 15.633 1 97.62 77 THR B N 1
ATOM 1588 C CA . THR B 1 77 ? 1.98 18.797 16.578 1 97.62 77 THR B CA 1
ATOM 1589 C C . THR B 1 77 ? 2.092 20.25 16.125 1 97.62 77 THR B C 1
ATOM 1591 O O . THR B 1 77 ? 2.787 21.047 16.75 1 97.62 77 THR B O 1
ATOM 1594 N N . GLN B 1 78 ? 1.525 20.531 15.016 1 96.75 78 GLN B N 1
ATOM 1595 C CA . GLN B 1 78 ? 1.48 21.891 14.461 1 96.75 78 GLN B CA 1
ATOM 1596 C C . GLN B 1 78 ? 2.885 22.406 14.156 1 96.75 78 GLN B C 1
ATOM 1598 O O . GLN B 1 78 ? 3.17 23.578 14.352 1 96.75 78 GLN B O 1
ATOM 1603 N N . SER B 1 79 ? 3.719 21.438 13.883 1 95 79 SER B N 1
ATOM 1604 C CA . SER B 1 79 ? 5.043 21.797 13.383 1 95 79 SER B CA 1
ATOM 1605 C C . SER B 1 79 ? 4.984 22.25 11.93 1 95 79 SER B C 1
ATOM 1607 O O . SER B 1 79 ? 4.609 21.484 11.047 1 95 79 SER B O 1
ATOM 1609 N N . GLN B 1 80 ? 5.199 23.562 11.703 1 91.19 80 GLN B N 1
ATOM 1610 C CA . GLN B 1 80 ? 5.109 24.125 10.359 1 91.19 80 GLN B CA 1
ATOM 1611 C C . GLN B 1 80 ? 6.344 24.953 10.023 1 91.19 80 GLN B C 1
ATOM 1613 O O . GLN B 1 80 ? 7.184 25.219 10.891 1 91.19 80 GLN B O 1
ATOM 1618 N N . GLY B 1 81 ? 6.469 25.25 8.703 1 94.25 81 GLY B N 1
ATOM 1619 C CA . GLY B 1 81 ? 7.566 26.094 8.258 1 94.25 81 GLY B CA 1
ATOM 1620 C C . GLY B 1 81 ? 8.328 25.5 7.082 1 94.25 81 GLY B C 1
ATOM 1621 O O . GLY B 1 81 ? 7.891 24.531 6.48 1 94.25 81 GLY B O 1
ATOM 1622 N N . VAL B 1 82 ? 9.375 26.172 6.801 1 95.94 82 VAL B N 1
ATOM 1623 C CA . VAL B 1 82 ? 10.141 25.906 5.59 1 95.94 82 VAL B CA 1
ATOM 1624 C C . VAL B 1 82 ? 10.734 24.5 5.66 1 95.94 82 VAL B C 1
ATOM 1626 O O . VAL B 1 82 ? 10.758 23.766 4.66 1 95.94 82 VAL B O 1
ATOM 1629 N N . LEU B 1 83 ? 11.172 24.109 6.828 1 97.12 83 LEU B N 1
ATOM 1630 C CA . LEU B 1 83 ? 11.812 22.797 6.984 1 97.12 83 LEU B CA 1
ATOM 1631 C C . LEU B 1 83 ? 10.828 21.672 6.676 1 97.12 83 LEU B C 1
ATOM 1633 O O . LEU B 1 83 ? 11.148 20.75 5.93 1 97.12 83 LEU B O 1
ATOM 1637 N N . VAL B 1 84 ? 9.672 21.75 7.281 1 98.5 84 VAL B N 1
ATOM 1638 C CA . VAL B 1 84 ? 8.641 20.734 7.09 1 98.5 84 VAL B CA 1
ATOM 1639 C C . VAL B 1 84 ? 8.211 20.703 5.625 1 98.5 84 VAL B C 1
ATOM 1641 O O . VAL B 1 84 ? 8.141 19.641 5.012 1 98.5 84 VAL B O 1
ATOM 1644 N N . ASP B 1 85 ? 8.023 21.844 5.047 1 98.69 85 ASP B N 1
ATOM 1645 C CA . ASP B 1 85 ? 7.621 21.938 3.646 1 98.69 85 ASP B CA 1
ATOM 1646 C C . ASP B 1 85 ? 8.711 21.391 2.727 1 98.69 85 ASP B C 1
ATOM 1648 O O . ASP B 1 85 ? 8.422 20.625 1.803 1 98.69 85 ASP B O 1
ATOM 1652 N N . ALA B 1 86 ? 9.906 21.812 3.006 1 98.75 86 ALA B N 1
ATOM 1653 C CA . ALA B 1 86 ? 11.023 21.375 2.17 1 98.75 86 ALA B CA 1
ATOM 1654 C C . ALA B 1 86 ? 11.219 19.859 2.258 1 98.75 86 ALA B C 1
ATOM 1656 O O . ALA B 1 86 ? 11.438 19.203 1.241 1 98.75 86 ALA B O 1
ATOM 1657 N N . ALA B 1 87 ? 11.164 19.312 3.445 1 98.88 87 ALA B N 1
ATOM 1658 C CA . ALA B 1 87 ? 11.328 17.859 3.631 1 98.88 87 ALA B CA 1
ATOM 1659 C C . ALA B 1 87 ? 10.242 17.094 2.891 1 98.88 87 ALA B C 1
ATOM 1661 O O . ALA B 1 87 ? 10.516 16.062 2.27 1 98.88 87 ALA B O 1
ATOM 1662 N N . ALA B 1 88 ? 9.016 17.547 2.959 1 98.94 88 ALA B N 1
ATOM 1663 C CA . ALA B 1 88 ? 7.906 16.875 2.293 1 98.94 88 ALA B CA 1
ATOM 1664 C C . ALA B 1 88 ? 8.086 16.891 0.778 1 98.94 88 ALA B C 1
ATOM 1666 O O . ALA B 1 88 ? 7.922 15.859 0.12 1 98.94 88 ALA B O 1
ATOM 1667 N N . VAL B 1 89 ? 8.43 18.047 0.231 1 98.94 89 VAL B N 1
ATOM 1668 C CA . VAL B 1 89 ? 8.602 18.172 -1.212 1 98.94 89 VAL B CA 1
ATOM 1669 C C . VAL B 1 89 ? 9.797 17.328 -1.663 1 98.94 89 VAL B C 1
ATOM 1671 O O . VAL B 1 89 ? 9.727 16.641 -2.682 1 98.94 89 VAL B O 1
ATOM 1674 N N . LEU B 1 90 ? 10.859 17.438 -0.894 1 98.94 90 LEU B N 1
ATOM 1675 C CA . LEU B 1 90 ? 12.055 16.688 -1.247 1 98.94 90 LEU B CA 1
ATOM 1676 C C . LEU B 1 90 ? 11.789 15.188 -1.231 1 98.94 90 LEU B C 1
ATOM 1678 O O . LEU B 1 90 ? 12.344 14.445 -2.047 1 98.94 90 LEU B O 1
ATOM 1682 N N . PHE B 1 91 ? 11.031 14.719 -0.307 1 98.94 91 PHE B N 1
ATOM 1683 C CA . PHE B 1 91 ? 10.664 13.305 -0.296 1 98.94 91 PHE B CA 1
ATOM 1684 C C . PHE B 1 91 ? 10.016 12.906 -1.613 1 98.94 91 PHE B C 1
ATOM 1686 O O . PHE B 1 91 ? 10.383 11.898 -2.213 1 98.94 91 PHE B O 1
ATOM 1693 N N . VAL B 1 92 ? 9.039 13.711 -2.098 1 98.94 92 VAL B N 1
ATOM 1694 C CA . VAL B 1 92 ? 8.32 13.383 -3.324 1 98.94 92 VAL B CA 1
ATOM 1695 C C . VAL B 1 92 ? 9.297 13.367 -4.504 1 98.94 92 VAL B C 1
ATOM 1697 O O . VAL B 1 92 ? 9.266 12.453 -5.328 1 98.94 92 VAL B O 1
ATOM 1700 N N . ILE B 1 93 ? 10.164 14.375 -4.562 1 98.94 93 ILE B N 1
ATOM 1701 C CA . ILE B 1 93 ? 11.164 14.438 -5.625 1 98.94 93 ILE B CA 1
ATOM 1702 C C . ILE B 1 93 ? 12.062 13.203 -5.57 1 98.94 93 ILE B C 1
ATOM 1704 O O . ILE B 1 93 ? 12.336 12.586 -6.598 1 98.94 93 ILE B O 1
ATOM 1708 N N . ALA B 1 94 ? 12.516 12.859 -4.371 1 98.94 94 ALA B N 1
ATOM 1709 C CA . ALA B 1 94 ? 13.375 11.688 -4.184 1 98.94 94 ALA B CA 1
ATOM 1710 C C . ALA B 1 94 ? 12.68 10.414 -4.641 1 98.94 94 ALA B C 1
ATOM 1712 O O . ALA B 1 94 ? 13.297 9.539 -5.254 1 98.94 94 ALA B O 1
ATOM 1713 N N . ARG B 1 95 ? 11.414 10.297 -4.379 1 98.88 95 ARG B N 1
ATOM 1714 C CA . ARG B 1 95 ? 10.672 9.109 -4.77 1 98.88 95 ARG B CA 1
ATOM 1715 C C . ARG B 1 95 ? 10.547 9.016 -6.285 1 98.88 95 ARG B C 1
ATOM 1717 O O . ARG B 1 95 ? 10.617 7.922 -6.855 1 98.88 95 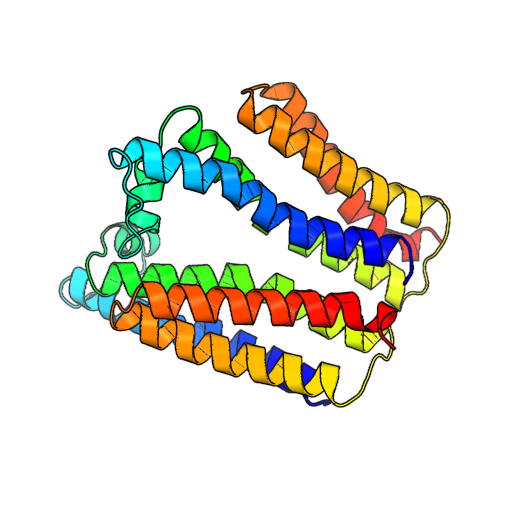ARG B O 1
ATOM 1724 N N . VAL B 1 96 ? 10.258 10.125 -6.938 1 98.88 96 VAL B N 1
ATOM 1725 C CA . VAL B 1 96 ? 10.172 10.125 -8.391 1 98.88 96 VAL B CA 1
ATOM 1726 C C . VAL B 1 96 ? 11.516 9.727 -8.992 1 98.88 96 VAL B C 1
ATOM 1728 O O . VAL B 1 96 ? 11.578 8.867 -9.875 1 98.88 96 VAL B O 1
ATOM 1731 N N . LEU B 1 97 ? 12.578 10.359 -8.5 1 98.88 97 LEU B N 1
ATOM 1732 C CA . LEU B 1 97 ? 13.914 10.031 -8.984 1 98.88 97 LEU B CA 1
ATOM 1733 C C . LEU B 1 97 ? 14.242 8.562 -8.711 1 98.88 97 LEU B C 1
ATOM 1735 O O . LEU B 1 97 ? 14.859 7.898 -9.547 1 98.88 97 LEU B O 1
ATOM 1739 N N . TYR B 1 98 ? 13.898 8.055 -7.566 1 98.88 98 TYR B N 1
ATOM 1740 C CA . TYR B 1 98 ? 14.133 6.664 -7.188 1 98.88 98 TYR B CA 1
ATOM 1741 C C . TYR B 1 98 ? 13.531 5.711 -8.211 1 98.88 98 TYR B C 1
ATOM 1743 O O . TYR B 1 98 ? 14.188 4.766 -8.656 1 98.88 98 TYR B O 1
ATOM 1751 N N . LEU B 1 99 ? 12.32 5.961 -8.633 1 98.75 99 LEU B N 1
ATOM 1752 C CA . LEU B 1 99 ? 11.664 5.125 -9.625 1 98.75 99 LEU B CA 1
ATOM 1753 C C . LEU B 1 99 ? 12.43 5.145 -10.945 1 98.75 99 LEU B C 1
ATOM 1755 O O . LEU B 1 99 ? 12.711 4.094 -11.523 1 98.75 99 LEU B O 1
ATOM 1759 N N . LEU B 1 100 ? 12.758 6.344 -11.398 1 98.69 100 LEU B N 1
ATOM 1760 C CA . LEU B 1 100 ? 13.453 6.484 -12.672 1 98.69 100 LEU B CA 1
ATOM 1761 C C . LEU B 1 100 ? 14.805 5.789 -12.641 1 98.69 100 LEU B C 1
ATOM 1763 O O . LEU B 1 100 ? 15.18 5.105 -13.594 1 98.69 100 LEU B O 1
ATOM 1767 N N . LEU B 1 101 ? 15.516 5.938 -11.531 1 98.75 101 LEU B N 1
ATOM 1768 C CA . LEU B 1 101 ? 16.828 5.336 -11.398 1 98.75 101 LEU B CA 1
ATOM 1769 C C . LEU B 1 101 ? 16.734 3.816 -11.32 1 98.75 101 LEU B C 1
ATOM 1771 O O . LEU B 1 101 ? 17.609 3.107 -11.828 1 98.75 101 LEU B O 1
ATOM 1775 N N . TYR B 1 102 ? 15.727 3.303 -10.648 1 98.06 102 TYR B N 1
ATOM 1776 C CA . TYR B 1 102 ? 15.492 1.864 -10.609 1 98.06 102 TYR B CA 1
ATOM 1777 C C . TYR B 1 102 ? 15.242 1.309 -12.008 1 98.06 102 TYR B C 1
ATOM 1779 O O . TYR B 1 102 ? 15.859 0.315 -12.398 1 98.06 102 TYR B O 1
ATOM 1787 N N . TRP B 1 103 ? 14.383 1.975 -12.742 1 98.31 103 TRP B N 1
ATOM 1788 C CA . TRP B 1 103 ? 13.992 1.514 -14.07 1 98.31 103 TRP B CA 1
ATOM 1789 C C . TRP B 1 103 ? 15.18 1.517 -15.023 1 98.31 103 TRP B C 1
ATOM 1791 O O . TRP B 1 103 ? 15.281 0.657 -15.898 1 98.31 103 TRP B O 1
ATOM 1801 N N . THR B 1 104 ? 16.109 2.412 -14.852 1 97.88 104 THR B N 1
ATOM 1802 C CA . THR B 1 104 ? 17.234 2.543 -15.766 1 97.88 104 THR B CA 1
ATOM 1803 C C . THR B 1 104 ? 18.469 1.845 -15.195 1 97.88 104 THR B C 1
ATOM 1805 O O . THR B 1 104 ? 19.562 1.978 -15.742 1 97.88 104 THR B O 1
ATOM 1808 N N . ASP B 1 105 ? 18.375 1.237 -14.062 1 98.19 105 ASP B N 1
ATOM 1809 C CA . ASP B 1 105 ? 19.391 0.387 -13.445 1 98.19 105 ASP B CA 1
ATOM 1810 C C . ASP B 1 105 ? 20.625 1.193 -13.086 1 98.19 105 ASP B C 1
ATOM 1812 O O . ASP B 1 105 ? 21.75 0.773 -13.383 1 98.19 105 ASP B O 1
ATOM 1816 N N . LEU B 1 106 ? 20.375 2.371 -12.516 1 98.19 106 LEU B N 1
ATOM 1817 C CA . LEU B 1 106 ? 21.438 3.158 -11.906 1 98.19 106 LEU B CA 1
ATOM 1818 C C . LEU B 1 106 ? 21.484 2.93 -10.398 1 98.19 106 LEU B C 1
ATOM 1820 O O . LEU B 1 106 ? 20.781 3.607 -9.641 1 98.19 106 LEU B O 1
ATOM 1824 N N . ALA B 1 107 ? 22.422 2.027 -9.977 1 97.44 107 ALA B N 1
ATOM 1825 C CA . ALA B 1 107 ? 22.359 1.373 -8.672 1 97.44 107 ALA B CA 1
ATOM 1826 C C . ALA B 1 107 ? 22.781 2.33 -7.559 1 97.44 107 ALA B C 1
ATOM 1828 O O . ALA B 1 107 ? 22.047 2.527 -6.59 1 97.44 107 ALA B O 1
ATOM 1829 N N . TRP B 1 108 ? 23.953 2.873 -7.641 1 97.56 108 TRP B N 1
ATOM 1830 C CA . TRP B 1 108 ? 24.438 3.664 -6.512 1 97.56 108 TRP B CA 1
ATOM 1831 C C . TRP B 1 108 ? 23.656 4.969 -6.395 1 97.56 108 TRP B C 1
ATOM 1833 O O . TRP B 1 108 ? 23.422 5.465 -5.289 1 97.56 108 TRP B O 1
ATOM 1843 N N . GLN B 1 109 ? 23.281 5.66 -7.461 1 98.62 109 GLN B N 1
ATOM 1844 C CA . GLN B 1 109 ? 22.438 6.848 -7.43 1 98.62 109 GLN B CA 1
ATOM 1845 C C . GLN B 1 109 ? 21.078 6.551 -6.781 1 98.62 109 GLN B C 1
ATOM 1847 O O . GLN B 1 109 ? 20.594 7.344 -5.977 1 98.62 109 GLN B O 1
ATOM 1852 N N . ARG B 1 110 ? 20.547 5.336 -7.176 1 98.44 110 ARG B N 1
ATOM 1853 C CA . ARG B 1 110 ? 19.297 4.891 -6.586 1 98.44 110 ARG B CA 1
ATOM 1854 C C . ARG B 1 110 ? 19.422 4.773 -5.07 1 98.44 110 ARG B C 1
ATOM 1856 O O . ARG B 1 110 ? 18.547 5.238 -4.336 1 98.44 110 ARG B O 1
ATOM 1863 N N . SER B 1 111 ? 20.469 4.211 -4.59 1 98.56 111 SER B N 1
ATOM 1864 C CA . SER B 1 111 ? 20.703 4.051 -3.156 1 98.56 111 SER B CA 1
ATOM 1865 C C . SER B 1 111 ? 20.781 5.402 -2.457 1 98.56 111 SER B C 1
ATOM 1867 O O . SER B 1 111 ? 20.234 5.578 -1.362 1 98.56 111 SER B O 1
ATOM 1869 N N . LEU B 1 112 ? 21.422 6.359 -3.086 1 98.44 112 LEU B N 1
ATOM 1870 C CA . LEU B 1 112 ? 21.547 7.699 -2.523 1 98.44 112 LEU B CA 1
ATOM 1871 C C . LEU B 1 112 ? 20.188 8.359 -2.365 1 98.44 112 LEU B C 1
ATOM 1873 O O . LEU B 1 112 ? 19.875 8.914 -1.308 1 98.44 112 LEU B O 1
ATOM 1877 N N . VAL B 1 113 ? 19.391 8.305 -3.34 1 98.69 113 VAL B N 1
ATOM 1878 C CA . VAL B 1 113 ? 18.109 8.977 -3.291 1 98.69 113 VAL B CA 1
ATOM 1879 C C . VAL B 1 113 ? 17.188 8.258 -2.305 1 98.69 113 VAL B C 1
ATOM 1881 O O . VAL B 1 113 ? 16.344 8.891 -1.659 1 98.69 113 VAL B O 1
ATOM 1884 N N . TRP B 1 114 ? 17.344 6.895 -2.266 1 98.62 114 TRP B N 1
ATOM 1885 C CA . TRP B 1 114 ? 16.625 6.141 -1.24 1 98.62 114 TRP B CA 1
ATOM 1886 C C . TRP B 1 114 ? 16.922 6.695 0.149 1 98.62 114 TRP B C 1
ATOM 1888 O O . TRP B 1 114 ? 16 6.922 0.944 1 98.62 114 TRP B O 1
ATOM 1898 N N . VAL B 1 115 ? 18.188 6.973 0.45 1 98.75 115 VAL B N 1
ATOM 1899 C CA . VAL B 1 115 ? 18.625 7.5 1.742 1 98.75 115 VAL B CA 1
ATOM 1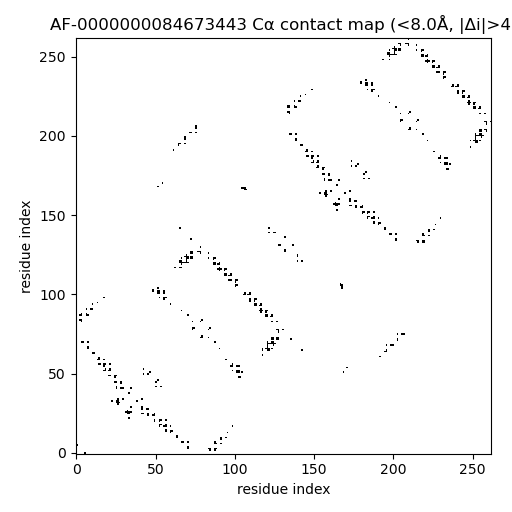900 C C . VAL B 1 115 ? 18.031 8.891 1.95 1 98.75 115 VAL B C 1
ATOM 1902 O O . VAL B 1 115 ? 17.562 9.227 3.047 1 98.75 115 VAL B O 1
ATOM 1905 N N . VAL B 1 116 ? 18.062 9.719 0.923 1 98.81 116 VAL B N 1
ATOM 1906 C CA . VAL B 1 116 ? 17.469 11.055 1.006 1 98.81 116 VAL B CA 1
ATOM 1907 C C . VAL B 1 116 ? 16 10.945 1.402 1 98.81 116 VAL B C 1
ATOM 1909 O O . VAL B 1 116 ? 15.547 11.656 2.301 1 98.81 116 VAL B O 1
ATOM 1912 N N . GLY B 1 117 ? 15.234 10.078 0.735 1 98.88 117 GLY B N 1
ATOM 1913 C CA . GLY B 1 117 ? 13.836 9.875 1.083 1 98.88 117 GLY B CA 1
ATOM 1914 C C . GLY B 1 117 ? 13.641 9.445 2.523 1 98.88 117 GLY B C 1
ATOM 1915 O O . GLY B 1 117 ? 12.758 9.961 3.213 1 98.88 117 GLY B O 1
ATOM 1916 N N . LEU B 1 118 ? 14.461 8.508 2.938 1 98.81 118 LEU B N 1
ATOM 1917 C CA . LEU B 1 118 ? 14.391 8.047 4.316 1 98.81 118 LEU B CA 1
ATOM 1918 C C . LEU B 1 118 ? 14.641 9.195 5.293 1 98.81 118 LEU B C 1
ATOM 1920 O O . LEU B 1 118 ? 13.883 9.367 6.25 1 98.81 118 LEU B O 1
ATOM 1924 N N . LEU B 1 119 ? 15.633 9.977 5.082 1 98.81 119 LEU B N 1
ATOM 1925 C CA . LEU B 1 119 ? 15.992 11.07 5.973 1 98.81 119 LEU B CA 1
ATOM 1926 C C . LEU B 1 119 ? 14.891 12.125 6.016 1 98.81 119 LEU B C 1
ATOM 1928 O O . LEU B 1 119 ? 14.641 12.719 7.066 1 98.81 119 LEU B O 1
ATOM 1932 N N . CYS B 1 120 ? 14.289 12.43 4.871 1 98.88 120 CYS B N 1
ATOM 1933 C CA . CYS B 1 120 ? 13.164 13.359 4.848 1 98.88 120 CYS B CA 1
ATOM 1934 C C . CYS B 1 120 ? 12.039 12.883 5.758 1 98.88 120 CYS B C 1
ATOM 1936 O O . CYS B 1 120 ? 11.469 13.664 6.52 1 98.88 120 CYS B O 1
ATOM 1938 N N . SER B 1 121 ? 11.695 11.594 5.703 1 98.88 121 SER B N 1
ATOM 1939 C CA . SER B 1 121 ? 10.648 11.031 6.555 1 98.88 121 SER B CA 1
ATOM 1940 C C . SER B 1 121 ? 11.008 11.148 8.031 1 98.88 121 SER B C 1
ATOM 1942 O O . SER B 1 121 ? 10.18 11.555 8.844 1 98.88 121 SER B O 1
ATOM 1944 N N . LEU B 1 122 ? 12.203 10.852 8.352 1 98.81 122 LEU B N 1
ATOM 1945 C CA . LEU B 1 122 ? 12.656 10.914 9.734 1 98.81 122 LEU B CA 1
ATOM 1946 C C . LEU B 1 122 ? 12.688 12.359 10.234 1 98.81 122 LEU B C 1
ATOM 1948 O O . LEU B 1 122 ? 12.336 12.633 11.383 1 98.81 122 LEU B O 1
ATOM 1952 N N . LEU B 1 123 ? 13.148 13.25 9.398 1 98.69 123 LEU B N 1
ATOM 1953 C CA . LEU B 1 123 ? 13.172 14.664 9.758 1 98.69 123 LEU B CA 1
ATOM 1954 C C . LEU B 1 123 ? 11.758 15.18 10.039 1 98.69 123 LEU B C 1
ATOM 1956 O O . LEU B 1 123 ? 11.555 15.961 10.977 1 98.69 123 LEU B O 1
ATOM 1960 N N . LEU B 1 124 ? 10.828 14.836 9.25 1 98.81 124 LEU B N 1
ATOM 1961 C CA . LEU B 1 124 ? 9.438 15.211 9.5 1 98.81 124 LEU B CA 1
ATOM 1962 C C . LEU B 1 124 ? 8.977 14.703 10.859 1 98.81 124 LEU B C 1
ATOM 1964 O O . LEU B 1 124 ? 8.312 15.422 11.602 1 98.81 124 LEU B O 1
ATOM 1968 N N . MET B 1 125 ? 9.32 13.461 11.172 1 98.5 125 MET B N 1
ATOM 1969 C CA . MET B 1 125 ? 8.945 12.883 12.453 1 98.5 125 MET B CA 1
ATOM 1970 C C . MET B 1 125 ? 9.602 13.633 13.609 1 98.5 125 MET B C 1
ATOM 1972 O O . MET B 1 125 ? 9.023 13.766 14.68 1 98.5 125 MET B O 1
ATOM 1976 N N . LEU B 1 126 ? 10.75 14.18 13.367 1 98.38 126 LEU B N 1
ATOM 1977 C CA . LEU B 1 126 ? 11.523 14.883 14.391 1 98.38 126 LEU B CA 1
ATOM 1978 C C . LEU B 1 126 ? 11.125 16.359 14.461 1 98.38 126 LEU B C 1
ATOM 1980 O O . LEU B 1 126 ? 11.547 17.062 15.375 1 98.38 126 LEU B O 1
ATOM 1984 N N . SER B 1 127 ? 10.336 16.844 13.594 1 97.81 127 SER B N 1
ATOM 1985 C CA . SER B 1 127 ? 10.062 18.266 13.406 1 97.81 127 SER B CA 1
ATOM 1986 C C . SER B 1 127 ? 9.516 18.891 14.68 1 97.81 127 SER B C 1
ATOM 1988 O O . SER B 1 127 ? 9.82 20.047 15 1 97.81 127 SER B O 1
ATOM 1990 N N . PRO B 1 128 ? 8.703 18.156 15.484 1 96.94 128 PRO B N 1
ATOM 1991 C CA . PRO B 1 128 ? 8.25 18.797 16.719 1 96.94 128 PRO B CA 1
ATOM 1992 C C . PRO B 1 128 ? 9.391 19.078 17.688 1 96.94 128 PRO B C 1
ATOM 1994 O O . PRO B 1 128 ? 9.305 20 18.516 1 96.94 128 PRO B O 1
ATOM 1997 N N . ALA B 1 129 ? 10.391 18.297 17.609 1 96.81 129 ALA B N 1
ATOM 1998 C CA . ALA B 1 129 ? 11.539 18.484 18.5 1 96.81 129 ALA B CA 1
ATOM 1999 C C . ALA B 1 129 ? 12.461 19.594 17.984 1 96.81 129 ALA B C 1
ATOM 2001 O O . ALA B 1 129 ? 13.305 20.094 18.734 1 96.81 129 ALA B O 1
ATOM 2002 N N . LEU B 1 130 ? 12.305 20.016 16.766 1 91.12 130 LEU B N 1
ATOM 2003 C CA . LEU B 1 130 ? 13.164 21.016 16.125 1 91.12 130 LEU B CA 1
ATOM 2004 C C . LEU B 1 130 ? 12.492 22.375 16.109 1 91.12 130 LEU B C 1
ATOM 2006 O O . LEU B 1 130 ? 13.125 23.391 15.805 1 91.12 130 LEU B O 1
ATOM 2010 N N . ALA B 1 131 ? 11.148 22.469 16.359 1 79.19 131 ALA B N 1
ATOM 2011 C CA . ALA B 1 131 ? 10.383 23.719 16.391 1 79.19 131 ALA B CA 1
ATOM 2012 C C . ALA B 1 131 ? 10.547 24.422 17.734 1 79.19 131 ALA B C 1
ATOM 2014 O O . ALA B 1 131 ? 10.781 23.781 18.75 1 79.19 131 ALA B O 1
#

Radius of gyration: 19.38 Å; Cα contacts (8 Å, |Δi|>4): 343; chains: 2; bounding box: 46×59×43 Å

Nearest PDB structures (foldseek):
  5xfs-assembly1_B  TM=3.080E-01  e=6.522E+00  Mycobacterium tuberculosis H37Rv
  5xfs-assembly1_B  TM=3.068E-01  e=6.228E+00  Mycobacterium tuberculosis H37Rv
  8snb-assembly1_8K  TM=2.837E-01  e=9.743E+00  Strongylocentrotus purpuratus